Protein AF-A0A0J9W642-F1 (afdb_monomer)

Solvent-accessible surface area (backbone atoms only — not comparable to full-atom values): 11943 Å² total; per-residue (Å²): 136,85,76,66,77,77,69,76,70,75,84,70,80,85,87,71,96,63,81,83,53,61,46,39,86,84,50,66,46,72,56,99,93,42,76,43,55,51,71,44,72,50,84,80,62,53,73,56,44,59,42,36,72,91,46,41,40,40,66,46,95,92,54,69,40,56,60,89,52,96,58,78,67,40,32,32,33,37,66,90,41,92,80,42,21,48,27,72,65,76,77,75,78,80,94,49,80,74,63,55,75,49,72,42,80,57,70,74,63,36,75,92,29,68,51,92,47,57,59,78,97,71,35,50,86,55,50,70,56,55,53,50,51,51,54,53,50,50,53,48,47,70,68,43,36,48,77,43,72,59,91,70,98,67,78,93,45,67,30,71,91,28,63,92,70,69,78,64,43,63,60,66,87,80,66,60,52,77,42,76,50,77,79,88,126

Radius of gyration: 21.03 Å; Cα contacts (8 Å, |Δi|>4): 191; chains: 1; bounding box: 50×46×52 Å

Organism: Fusarium oxysporum f. sp. lycopersici (strain 4287 / CBS 123668 / FGSC 9935 / NRRL 34936) (NCBI:txid426428)

Structure (mmCIF, N/CA/C/O backbone):
data_AF-A0A0J9W642-F1
#
_entry.id   AF-A0A0J9W642-F1
#
loop_
_atom_site.group_PDB
_atom_site.id
_atom_site.type_symbol
_atom_site.label_atom_id
_atom_site.label_alt_id
_atom_site.label_comp_id
_atom_site.label_asym_id
_atom_site.label_entity_id
_atom_site.label_seq_id
_atom_site.pdbx_PDB_ins_code
_atom_site.Cartn_x
_atom_site.Cartn_y
_atom_site.Cartn_z
_atom_site.occupancy
_atom_site.B_iso_or_equiv
_atom_site.auth_seq_id
_atom_site.auth_comp_id
_atom_site.auth_asym_id
_atom_site.auth_atom_id
_atom_site.pdbx_PDB_model_num
ATOM 1 N N . MET A 1 1 ? 24.391 -12.528 -5.871 1.00 33.44 1 MET A N 1
ATOM 2 C CA . MET A 1 1 ? 23.289 -12.829 -4.936 1.00 33.44 1 MET A CA 1
ATOM 3 C C . MET A 1 1 ? 22.351 -13.724 -5.700 1.00 33.44 1 MET A C 1
ATOM 5 O O . MET A 1 1 ? 21.593 -13.239 -6.533 1.00 33.44 1 MET A O 1
ATOM 9 N N . ASP A 1 2 ? 22.561 -15.021 -5.529 1.00 27.91 2 ASP A N 1
ATOM 10 C CA . ASP A 1 2 ? 21.924 -16.062 -6.319 1.00 27.91 2 ASP A CA 1
ATOM 11 C C . ASP A 1 2 ? 20.458 -16.186 -5.909 1.00 27.91 2 ASP A C 1
ATOM 13 O O . ASP A 1 2 ? 20.143 -16.438 -4.747 1.00 27.91 2 ASP A O 1
ATOM 17 N N . MET A 1 3 ? 19.563 -15.944 -6.865 1.00 35.25 3 MET A N 1
ATOM 18 C CA . MET A 1 3 ? 18.170 -16.354 -6.736 1.00 35.25 3 MET A CA 1
ATOM 19 C C . MET A 1 3 ? 18.117 -17.878 -6.816 1.00 35.25 3 MET A C 1
ATOM 21 O O . MET A 1 3 ? 18.737 -18.477 -7.695 1.00 35.25 3 MET A O 1
ATOM 25 N N . ASP A 1 4 ? 17.367 -18.476 -5.895 1.00 32.22 4 ASP A N 1
ATOM 26 C CA . ASP A 1 4 ? 17.084 -19.905 -5.835 1.00 32.22 4 ASP A CA 1
ATOM 27 C C . ASP A 1 4 ? 16.625 -20.430 -7.220 1.00 32.22 4 ASP A C 1
ATOM 29 O O . ASP A 1 4 ? 15.658 -19.900 -7.790 1.00 32.22 4 ASP A O 1
ATOM 33 N N . PRO A 1 5 ? 17.296 -21.451 -7.793 1.00 34.97 5 PRO A N 1
ATOM 34 C CA . PRO A 1 5 ? 16.964 -22.013 -9.104 1.00 34.97 5 PRO A CA 1
ATOM 35 C C . PRO A 1 5 ? 15.536 -22.579 -9.203 1.00 34.97 5 PRO A C 1
ATOM 37 O O . PRO A 1 5 ? 15.050 -22.799 -10.315 1.00 34.97 5 PRO A O 1
ATOM 40 N N . HIS A 1 6 ? 14.813 -22.743 -8.091 1.00 34.94 6 HIS A N 1
ATOM 41 C CA . HIS A 1 6 ? 13.396 -23.108 -8.114 1.00 34.94 6 HIS A CA 1
ATOM 42 C C . HIS A 1 6 ? 12.458 -21.996 -8.628 1.00 34.94 6 HIS A C 1
ATOM 44 O O . HIS A 1 6 ? 11.356 -22.303 -9.087 1.00 34.94 6 HIS A O 1
ATOM 50 N N . TYR A 1 7 ? 12.882 -20.725 -8.656 1.00 39.03 7 TYR A N 1
ATOM 51 C CA . TYR A 1 7 ? 12.035 -19.623 -9.147 1.00 39.03 7 TYR A CA 1
ATOM 52 C C . TYR A 1 7 ? 11.973 -19.533 -10.684 1.00 39.03 7 TYR A C 1
ATOM 54 O O . TYR A 1 7 ? 11.025 -18.983 -11.246 1.00 39.03 7 TYR A O 1
ATOM 62 N N . GLY A 1 8 ? 12.955 -20.110 -11.387 1.00 32.66 8 GLY A N 1
ATOM 63 C CA . GLY A 1 8 ? 13.054 -20.058 -12.851 1.00 32.66 8 GLY A CA 1
ATOM 64 C C . GLY A 1 8 ? 12.088 -20.982 -13.602 1.00 32.66 8 GLY A C 1
ATOM 65 O O . GLY A 1 8 ? 11.912 -20.826 -14.807 1.00 32.66 8 GLY A O 1
ATOM 66 N N . SER A 1 9 ? 11.442 -21.933 -12.917 1.00 31.39 9 SER A N 1
ATOM 67 C CA . SER A 1 9 ? 10.636 -22.983 -13.565 1.00 31.39 9 SER A CA 1
ATOM 68 C C . SER A 1 9 ? 9.118 -22.749 -13.503 1.00 31.39 9 SER A C 1
ATOM 70 O O . SER A 1 9 ? 8.361 -23.432 -14.187 1.00 31.39 9 SER A O 1
ATOM 72 N N . ILE A 1 10 ? 8.646 -21.752 -12.746 1.00 37.09 10 ILE A N 1
ATOM 73 C CA . ILE A 1 10 ? 7.201 -21.523 -12.532 1.00 37.09 10 ILE A CA 1
ATOM 74 C C . ILE A 1 10 ? 6.572 -20.686 -13.669 1.00 37.09 10 ILE A C 1
ATOM 76 O O . ILE A 1 10 ? 5.356 -20.674 -13.852 1.00 37.09 10 ILE A O 1
ATOM 80 N N . CYS A 1 11 ? 7.380 -20.027 -14.505 1.00 38.34 11 CYS A N 1
ATOM 81 C CA . CYS A 1 11 ? 6.903 -19.070 -15.511 1.00 38.34 11 CYS A CA 1
ATOM 82 C C . CYS A 1 11 ? 6.623 -19.705 -16.892 1.00 38.34 11 CYS A C 1
ATOM 84 O O . CYS A 1 11 ? 6.994 -19.169 -17.933 1.00 38.34 11 CYS A O 1
ATOM 86 N N . GLY A 1 12 ? 5.987 -20.879 -16.900 1.00 32.62 12 GLY A N 1
ATOM 87 C CA . GLY A 1 12 ? 5.652 -21.648 -18.101 1.00 32.62 12 GLY A CA 1
ATOM 88 C C . GLY A 1 12 ? 4.156 -21.693 -18.416 1.00 32.62 12 GLY A C 1
ATOM 89 O O . GLY A 1 12 ? 3.650 -22.759 -18.752 1.00 32.62 12 GLY A O 1
ATOM 90 N N . PHE A 1 13 ? 3.418 -20.583 -18.307 1.00 36.25 13 PHE A N 1
ATOM 91 C CA . PHE A 1 13 ? 2.012 -20.543 -18.736 1.00 36.25 13 PHE A CA 1
ATOM 92 C C . PHE A 1 13 ? 1.917 -20.265 -20.239 1.00 36.25 13 PHE A C 1
ATOM 94 O O . PHE A 1 13 ? 1.775 -19.132 -20.694 1.00 36.25 13 PHE A O 1
ATOM 101 N N . ARG A 1 14 ? 2.015 -21.334 -21.031 1.00 31.98 14 ARG A N 1
ATOM 102 C CA . ARG A 1 14 ? 1.740 -21.306 -22.470 1.00 31.98 14 ARG A CA 1
ATOM 103 C C . ARG A 1 14 ? 0.218 -21.259 -22.670 1.00 31.98 14 ARG A C 1
ATOM 105 O O . ARG A 1 14 ? -0.454 -22.248 -22.399 1.00 31.98 14 ARG A O 1
ATOM 112 N N . GLY A 1 15 ? -0.315 -20.133 -23.151 1.00 34.28 15 GLY A N 1
ATOM 113 C CA . GLY A 1 15 ? -1.669 -20.072 -23.728 1.00 34.28 15 GLY A CA 1
ATOM 114 C C . GLY A 1 15 ? -2.780 -19.391 -22.919 1.00 34.28 15 GLY A C 1
ATOM 115 O O . GLY A 1 15 ? -3.943 -19.698 -23.157 1.00 34.28 15 GLY A O 1
ATOM 116 N N . MET A 1 16 ? -2.477 -18.465 -22.005 1.00 29.83 16 MET A N 1
ATOM 117 C CA . MET A 1 16 ? -3.490 -17.523 -21.507 1.00 29.83 16 MET A CA 1
ATOM 118 C C . MET A 1 16 ? -3.144 -16.120 -21.993 1.00 29.83 16 MET A C 1
ATOM 120 O O . MET A 1 16 ? -2.069 -15.614 -21.674 1.00 29.83 16 MET A O 1
ATOM 124 N N . ASP A 1 17 ? -4.057 -15.508 -22.750 1.00 37.47 17 ASP A N 1
ATOM 125 C CA . ASP A 1 17 ? -4.027 -14.087 -23.108 1.00 37.47 17 ASP A CA 1
ATOM 126 C C . ASP A 1 17 ? -4.213 -13.244 -21.837 1.00 37.47 17 ASP A C 1
ATOM 128 O O . ASP A 1 17 ? -5.287 -12.727 -21.528 1.00 37.47 17 ASP A O 1
ATOM 132 N N . LEU A 1 18 ? -3.149 -13.160 -21.041 1.00 41.22 18 LEU A N 1
ATOM 133 C CA . LEU A 1 18 ? -3.046 -12.268 -19.904 1.00 41.22 18 LEU A CA 1
ATOM 134 C C . LEU A 1 18 ? -2.572 -10.908 -20.423 1.00 41.22 18 LEU A C 1
ATOM 136 O O . LEU A 1 18 ? -1.549 -10.811 -21.098 1.00 41.22 18 LEU A O 1
ATOM 140 N N . ASN A 1 19 ? -3.362 -9.877 -20.113 1.00 41.12 19 ASN A N 1
ATOM 141 C CA . ASN A 1 19 ? -3.111 -8.440 -20.285 1.00 41.12 19 ASN A CA 1
ATOM 142 C C . ASN A 1 19 ? -1.604 -8.100 -20.424 1.00 41.12 19 ASN A C 1
ATOM 144 O O . ASN A 1 19 ? -0.827 -8.522 -19.564 1.00 41.12 19 ASN A O 1
ATOM 148 N N . PRO A 1 20 ? -1.149 -7.363 -21.461 1.00 49.19 20 PRO A N 1
ATOM 149 C CA . PRO A 1 20 ? 0.227 -7.468 -21.928 1.00 49.19 20 PRO A CA 1
ATOM 150 C C . PRO A 1 20 ? 1.209 -6.942 -20.883 1.00 49.19 20 PRO A C 1
ATOM 152 O O . PRO A 1 20 ? 1.370 -5.728 -20.695 1.00 49.19 20 PRO A O 1
ATOM 155 N N . ALA A 1 21 ? 1.918 -7.875 -20.250 1.00 52.38 21 ALA A N 1
ATOM 156 C CA . ALA A 1 21 ? 3.164 -7.594 -19.561 1.00 52.38 21 ALA A CA 1
ATOM 157 C C . ALA A 1 21 ? 4.082 -6.767 -20.490 1.00 52.38 21 ALA A C 1
ATOM 159 O O . ALA A 1 21 ? 3.995 -6.891 -21.718 1.00 52.38 21 ALA A O 1
ATOM 160 N N . PRO A 1 22 ? 4.929 -5.871 -19.957 1.00 55.31 22 PRO A N 1
ATOM 161 C CA . PRO A 1 22 ? 5.933 -5.194 -20.766 1.00 55.31 22 PRO A CA 1
ATOM 162 C C . PRO A 1 22 ? 6.746 -6.224 -21.565 1.00 55.31 22 PRO A C 1
ATOM 164 O O . PRO A 1 22 ? 7.392 -7.092 -20.987 1.00 55.31 22 PRO A O 1
ATOM 167 N N . VAL A 1 23 ? 6.687 -6.130 -22.892 1.00 56.66 23 VAL A N 1
ATOM 168 C CA . VAL A 1 23 ? 7.509 -6.912 -23.821 1.00 56.66 23 VAL A CA 1
ATOM 169 C C . VAL A 1 23 ? 8.504 -5.965 -24.495 1.00 56.66 23 VAL A C 1
ATOM 171 O O . VAL A 1 23 ? 8.110 -4.857 -24.881 1.00 56.66 23 VAL A O 1
ATOM 174 N N . PRO A 1 24 ? 9.780 -6.343 -24.650 1.00 57.72 24 PRO A N 1
ATOM 175 C CA . PRO A 1 24 ? 10.743 -5.572 -25.426 1.00 57.72 24 PRO A CA 1
ATOM 176 C C . PRO A 1 24 ? 10.323 -5.620 -26.889 1.00 57.72 24 PRO A C 1
ATOM 178 O O . PRO A 1 24 ? 10.420 -6.657 -27.537 1.00 57.72 24 PRO A O 1
ATOM 181 N N . GLN A 1 25 ? 9.791 -4.508 -27.395 1.00 57.91 25 GLN A N 1
ATOM 182 C CA . GLN A 1 25 ? 9.135 -4.503 -28.708 1.00 57.91 25 GLN A CA 1
ATOM 183 C C . GLN A 1 25 ? 10.103 -4.338 -29.880 1.00 57.91 25 GLN A C 1
ATOM 185 O O . GLN A 1 25 ? 9.731 -4.590 -31.025 1.00 57.91 25 GLN A O 1
ATOM 190 N N . VAL A 1 26 ? 11.335 -3.888 -29.621 1.00 63.69 26 VAL A N 1
ATOM 191 C CA . VAL A 1 26 ? 12.220 -3.400 -30.688 1.00 63.69 26 VAL A CA 1
ATOM 192 C C . VAL A 1 26 ? 13.465 -4.271 -30.853 1.00 63.69 26 VAL A C 1
ATOM 194 O O . VAL A 1 26 ? 13.770 -4.659 -31.978 1.00 63.69 26 VAL A O 1
ATOM 197 N N . TYR A 1 27 ? 14.156 -4.620 -29.768 1.00 75.31 27 TYR A N 1
ATOM 198 C CA . TYR A 1 27 ? 15.411 -5.376 -29.800 1.00 75.31 27 TYR A CA 1
ATOM 199 C C . TYR A 1 27 ? 15.690 -6.055 -28.455 1.00 75.31 27 TYR A C 1
ATOM 201 O O . TYR A 1 27 ? 15.109 -5.681 -27.431 1.00 75.31 27 TYR A O 1
ATOM 209 N N . ASP A 1 28 ? 16.609 -7.019 -28.474 1.00 83.25 28 ASP A N 1
ATOM 210 C CA . ASP A 1 28 ? 17.184 -7.620 -27.275 1.00 83.25 28 ASP A CA 1
ATOM 211 C C . ASP A 1 28 ? 17.887 -6.537 -26.459 1.00 83.25 28 ASP A C 1
ATOM 213 O O . ASP A 1 28 ? 18.780 -5.858 -26.968 1.00 83.25 28 ASP A O 1
ATOM 217 N N . PHE A 1 29 ? 17.507 -6.355 -25.200 1.00 82.06 29 PHE A N 1
ATOM 218 C CA . PHE A 1 29 ? 18.095 -5.310 -24.368 1.00 82.06 29 PHE A CA 1
ATOM 219 C C . PHE A 1 29 ? 18.707 -5.905 -23.107 1.00 82.06 29 PHE A C 1
ATOM 221 O O . PHE A 1 29 ? 18.169 -6.842 -22.514 1.00 82.06 29 PHE A O 1
ATOM 228 N N . SER A 1 30 ? 19.843 -5.348 -22.690 1.00 84.75 30 SER A N 1
ATOM 229 C CA . SER A 1 30 ? 20.530 -5.778 -21.479 1.00 84.75 30 SER A CA 1
ATOM 230 C C . SER A 1 30 ? 20.346 -4.753 -20.364 1.00 84.75 30 SER A C 1
ATOM 232 O O . SER A 1 30 ? 20.547 -3.557 -20.570 1.00 84.75 30 SER A O 1
ATOM 234 N N . ILE A 1 31 ? 19.991 -5.211 -19.167 1.00 83.81 31 ILE A N 1
ATOM 235 C CA . ILE A 1 31 ? 19.904 -4.384 -17.960 1.00 83.81 31 ILE A CA 1
ATOM 236 C C . ILE A 1 31 ? 20.464 -5.157 -16.766 1.00 83.81 31 ILE A C 1
ATOM 238 O O . ILE A 1 31 ? 20.180 -6.338 -16.589 1.00 83.81 31 ILE A O 1
ATOM 242 N N . ALA A 1 32 ? 21.283 -4.486 -15.949 1.00 82.31 32 ALA A N 1
ATOM 243 C CA . ALA A 1 32 ? 21.879 -5.054 -14.734 1.00 82.31 32 ALA A CA 1
ATOM 244 C C . ALA A 1 32 ? 22.593 -6.411 -14.947 1.00 82.31 32 ALA A C 1
ATOM 246 O O . ALA A 1 32 ? 22.544 -7.283 -14.085 1.00 82.31 32 ALA A O 1
ATOM 247 N N . GLY A 1 33 ? 23.237 -6.596 -16.106 1.00 86.12 33 GLY A N 1
ATOM 248 C CA . GLY A 1 33 ? 23.947 -7.833 -16.463 1.00 86.12 33 GLY A CA 1
ATOM 249 C C . GLY A 1 33 ? 23.067 -8.949 -17.040 1.00 86.12 33 GLY A C 1
ATOM 250 O O . GLY A 1 33 ? 23.594 -9.984 -17.434 1.00 86.12 33 GLY A O 1
ATOM 251 N N . TRP A 1 34 ? 21.755 -8.737 -17.147 1.00 86.56 34 TRP A N 1
ATOM 252 C CA . TRP A 1 34 ? 20.809 -9.670 -17.761 1.00 86.56 34 TRP A CA 1
ATOM 253 C C . TRP A 1 34 ? 20.467 -9.224 -19.173 1.00 86.56 34 TRP A C 1
ATOM 255 O O . TRP A 1 34 ? 20.287 -8.031 -19.394 1.00 86.56 34 TRP A O 1
ATOM 265 N N . THR A 1 35 ? 20.343 -10.165 -20.109 1.00 88.12 35 THR A N 1
ATOM 266 C CA . THR A 1 35 ? 19.893 -9.894 -21.482 1.00 88.12 35 THR A CA 1
ATOM 267 C C . THR A 1 35 ? 18.492 -10.446 -21.667 1.00 88.12 35 THR A C 1
ATOM 269 O O . THR A 1 35 ? 18.252 -11.623 -21.407 1.00 88.12 35 THR A O 1
ATOM 272 N N . PHE A 1 36 ? 17.579 -9.589 -22.104 1.00 86.69 36 PHE A N 1
ATOM 273 C CA . PHE A 1 36 ? 16.186 -9.919 -22.350 1.00 86.69 36 PHE A CA 1
ATOM 274 C C . PHE A 1 36 ? 15.953 -9.984 -23.858 1.00 86.69 36 PHE A C 1
ATOM 276 O O . PHE A 1 36 ? 16.065 -8.949 -24.521 1.00 86.69 36 PHE A O 1
ATOM 283 N N . PRO A 1 37 ? 15.630 -11.170 -24.395 1.00 86.88 37 PRO A N 1
ATOM 284 C CA . PRO A 1 37 ? 15.239 -11.328 -25.784 1.00 86.88 37 PRO A CA 1
ATOM 285 C C . PRO A 1 37 ? 14.034 -10.461 -26.147 1.00 86.88 37 PRO A C 1
ATOM 287 O O . PRO A 1 37 ? 13.128 -10.236 -25.334 1.00 86.88 37 PRO A O 1
ATOM 290 N N . LYS A 1 38 ? 14.002 -10.018 -27.401 1.00 83.75 38 LYS A N 1
ATOM 291 C CA . LYS A 1 38 ? 12.825 -9.411 -28.015 1.00 83.75 38 LYS A CA 1
ATOM 292 C C . LYS A 1 38 ? 11.601 -10.322 -27.844 1.00 83.75 38 LYS A C 1
ATOM 294 O O . LYS A 1 38 ? 11.711 -11.545 -27.889 1.00 83.75 38 LYS A O 1
ATOM 299 N N . ASP A 1 39 ? 10.436 -9.709 -27.640 1.00 82.06 39 ASP A N 1
ATOM 300 C CA . ASP A 1 39 ? 9.133 -10.377 -27.501 1.00 82.06 39 ASP A CA 1
ATOM 301 C C . ASP A 1 39 ? 8.977 -11.284 -26.258 1.00 82.06 39 ASP A C 1
ATOM 303 O O . ASP A 1 39 ? 7.919 -11.884 -26.062 1.00 82.06 39 ASP A O 1
ATOM 307 N N . GLN A 1 40 ? 9.968 -11.338 -25.356 1.00 82.06 40 GLN A N 1
ATOM 308 C CA . GLN A 1 40 ? 9.834 -12.046 -24.082 1.00 82.06 40 GLN A CA 1
ATOM 309 C C . GLN A 1 40 ? 9.145 -11.161 -23.024 1.00 82.06 40 GLN A C 1
ATOM 311 O O . GLN A 1 40 ? 9.609 -10.049 -22.762 1.00 82.06 40 GLN A O 1
ATOM 316 N N . PRO A 1 41 ? 8.058 -11.618 -22.371 1.00 78.44 41 PRO A N 1
ATOM 317 C CA . PRO A 1 41 ? 7.387 -10.829 -21.345 1.00 78.44 41 PRO A CA 1
ATOM 318 C C . PRO A 1 41 ? 8.261 -10.672 -20.101 1.00 78.44 41 PRO A C 1
ATOM 320 O O . PRO A 1 41 ? 8.846 -11.633 -19.599 1.00 78.44 41 PRO A O 1
ATOM 323 N N . ILE A 1 42 ? 8.293 -9.454 -19.567 1.00 83.31 42 ILE A N 1
ATOM 324 C CA . ILE A 1 42 ? 8.936 -9.135 -18.295 1.00 83.31 42 ILE A CA 1
ATOM 325 C C . ILE A 1 42 ? 7.850 -8.894 -17.261 1.00 83.31 42 ILE A C 1
ATOM 327 O O . ILE A 1 42 ? 6.984 -8.038 -17.437 1.00 83.31 42 ILE A O 1
ATOM 331 N N . MET A 1 43 ? 7.917 -9.631 -16.158 1.00 83.19 43 MET A N 1
ATOM 332 C CA . MET A 1 43 ? 6.997 -9.472 -15.040 1.00 83.19 43 MET A CA 1
ATOM 333 C C . MET A 1 43 ? 7.711 -8.825 -13.856 1.00 83.19 43 MET A C 1
ATOM 335 O O . MET A 1 43 ? 8.792 -9.251 -13.457 1.00 83.19 43 MET A O 1
ATOM 339 N N . ILE A 1 44 ? 7.080 -7.804 -13.279 1.00 84.00 44 ILE A N 1
ATOM 340 C CA . ILE A 1 44 ? 7.506 -7.188 -12.022 1.00 84.00 44 ILE A CA 1
ATOM 341 C C . ILE A 1 44 ? 6.435 -7.514 -10.985 1.00 84.00 44 ILE A C 1
ATOM 343 O O . ILE A 1 44 ? 5.298 -7.060 -11.105 1.00 84.00 44 ILE A O 1
ATOM 347 N N . SER A 1 45 ? 6.800 -8.298 -9.971 1.00 88.50 45 SER A N 1
ATOM 348 C CA . SER A 1 45 ? 5.903 -8.635 -8.864 1.00 88.50 45 SER A CA 1
ATOM 349 C C . SER A 1 45 ? 5.825 -7.470 -7.882 1.00 88.50 45 SER A C 1
ATOM 351 O O . SER A 1 45 ? 6.706 -7.282 -7.041 1.00 88.50 45 SER A O 1
ATOM 353 N N . THR A 1 46 ? 4.758 -6.676 -7.981 1.00 89.19 46 THR A N 1
ATOM 354 C CA . THR A 1 46 ? 4.483 -5.604 -7.011 1.00 89.19 46 THR A CA 1
ATOM 355 C C . THR A 1 46 ? 4.161 -6.159 -5.625 1.00 89.19 46 THR A C 1
ATOM 357 O O . THR A 1 46 ? 4.412 -5.491 -4.623 1.00 89.19 46 THR A O 1
ATOM 360 N N . PHE A 1 47 ? 3.638 -7.390 -5.559 1.00 89.75 47 PHE A N 1
ATOM 361 C CA . PHE A 1 47 ? 3.375 -8.093 -4.307 1.00 89.75 47 PHE A CA 1
ATOM 362 C C . PHE A 1 47 ? 4.667 -8.327 -3.522 1.00 89.75 47 PHE A C 1
ATOM 364 O O . PHE A 1 47 ? 4.705 -7.992 -2.338 1.00 89.75 47 PHE A O 1
ATOM 371 N N . ASP A 1 48 ? 5.716 -8.813 -4.196 1.00 90.56 48 ASP A N 1
ATOM 372 C CA . ASP A 1 48 ? 7.010 -9.089 -3.569 1.00 90.56 48 ASP A CA 1
ATOM 373 C C . ASP A 1 48 ? 7.741 -7.793 -3.226 1.00 90.56 48 ASP A C 1
ATOM 375 O O . ASP A 1 48 ? 8.245 -7.646 -2.118 1.00 90.56 48 ASP A O 1
ATOM 379 N N . THR A 1 49 ? 7.786 -6.808 -4.135 1.00 91.31 49 THR A N 1
ATOM 380 C CA . THR A 1 49 ? 8.492 -5.542 -3.858 1.00 91.31 49 THR A CA 1
ATOM 381 C C . THR A 1 49 ? 7.886 -4.782 -2.681 1.00 91.31 49 THR A C 1
ATOM 383 O O . THR A 1 49 ? 8.626 -4.205 -1.885 1.00 91.31 49 THR A O 1
ATOM 386 N N . ALA A 1 50 ? 6.561 -4.829 -2.518 1.00 92.06 50 ALA A N 1
ATOM 387 C CA . ALA A 1 50 ? 5.866 -4.233 -1.378 1.00 92.06 50 ALA A CA 1
ATOM 388 C C . ALA A 1 50 ? 6.101 -4.981 -0.049 1.00 92.06 50 ALA A C 1
ATOM 390 O O . ALA A 1 50 ? 5.699 -4.478 0.993 1.00 92.06 50 ALA A O 1
ATOM 391 N N . ARG A 1 51 ? 6.749 -6.156 -0.081 1.00 93.50 51 ARG A N 1
ATOM 392 C CA . ARG A 1 51 ? 7.012 -7.037 1.070 1.00 93.50 51 ARG A CA 1
ATOM 393 C C . ARG A 1 51 ? 8.481 -7.432 1.203 1.00 93.50 51 ARG A C 1
ATOM 395 O O . ARG A 1 51 ? 8.802 -8.431 1.825 1.00 93.50 51 ARG A O 1
ATOM 402 N N . LYS A 1 52 ? 9.417 -6.692 0.605 1.00 93.81 52 LYS A N 1
ATOM 403 C CA . LYS A 1 52 ? 10.849 -7.013 0.725 1.00 93.81 52 LYS A CA 1
ATOM 404 C C . LYS A 1 52 ? 11.410 -6.607 2.098 1.00 93.81 52 LYS A C 1
ATOM 406 O O . LYS A 1 52 ? 11.521 -5.402 2.342 1.00 93.81 52 LYS A O 1
ATOM 411 N N . PRO A 1 53 ? 11.884 -7.549 2.941 1.00 94.81 53 PRO A N 1
ATOM 412 C CA . PRO A 1 53 ? 12.481 -7.222 4.243 1.00 94.81 53 PRO A CA 1
ATOM 413 C C . PRO A 1 53 ? 13.722 -6.331 4.140 1.00 94.81 53 PRO A C 1
ATOM 415 O O . PRO A 1 53 ? 14.035 -5.591 5.060 1.00 94.81 53 PRO A O 1
ATOM 418 N N . SER A 1 54 ? 14.426 -6.376 3.005 1.00 93.00 54 SER A N 1
ATOM 419 C CA . SER A 1 54 ? 15.615 -5.556 2.750 1.00 93.00 54 SER A CA 1
ATOM 420 C C . SER A 1 54 ? 15.309 -4.091 2.426 1.00 93.00 54 SER A C 1
ATOM 422 O O . SER A 1 54 ? 16.237 -3.307 2.253 1.00 93.00 54 SER A O 1
ATOM 424 N N . VAL A 1 55 ? 14.036 -3.733 2.245 1.00 93.06 55 VAL A N 1
ATOM 425 C CA . VAL A 1 55 ? 13.610 -2.371 1.895 1.00 93.06 55 VAL A CA 1
ATOM 426 C C . VAL A 1 55 ? 12.827 -1.758 3.040 1.00 93.06 55 VAL A C 1
ATOM 428 O O . VAL A 1 55 ? 13.146 -0.655 3.477 1.00 93.06 55 VAL A O 1
ATOM 431 N N . TRP A 1 56 ? 11.792 -2.459 3.494 1.00 95.12 56 TRP A N 1
ATOM 432 C CA . TRP A 1 56 ? 10.805 -1.925 4.419 1.00 95.12 56 TRP A CA 1
ATOM 433 C C . TRP A 1 56 ? 11.313 -1.964 5.855 1.00 95.12 56 TRP A C 1
ATOM 435 O O . TRP A 1 56 ? 11.927 -2.941 6.276 1.00 95.12 56 TRP A O 1
ATOM 445 N N . ASN A 1 57 ? 11.042 -0.898 6.603 1.00 94.75 57 ASN A N 1
ATOM 446 C CA . ASN A 1 57 ? 11.329 -0.839 8.031 1.00 94.75 57 ASN A CA 1
ATOM 447 C C . ASN A 1 57 ? 10.534 -1.917 8.765 1.00 94.75 57 ASN A C 1
ATOM 449 O O . ASN A 1 57 ? 9.333 -1.982 8.553 1.00 94.75 57 ASN A O 1
ATOM 453 N N . GLN A 1 58 ? 11.172 -2.731 9.604 1.00 95.31 58 GLN A N 1
ATOM 454 C CA . GLN A 1 58 ? 10.547 -3.853 10.314 1.00 95.31 58 GLN A CA 1
ATOM 455 C C . GLN A 1 58 ? 10.361 -3.595 11.816 1.00 95.31 58 GLN A C 1
ATOM 457 O O . GLN A 1 58 ? 10.222 -4.544 12.581 1.00 95.31 58 GLN A O 1
ATOM 462 N N . GLY A 1 59 ? 10.357 -2.331 12.240 1.00 92.38 59 GLY A N 1
ATOM 463 C CA . GLY A 1 59 ? 10.257 -1.968 13.649 1.00 92.38 59 GLY A CA 1
ATOM 464 C C . GLY A 1 59 ? 11.576 -2.166 14.392 1.00 92.38 59 GLY A C 1
ATOM 465 O O . GLY A 1 59 ? 12.653 -2.241 13.792 1.00 92.38 59 GLY A O 1
ATOM 466 N N . THR A 1 60 ? 11.488 -2.236 15.715 1.00 90.31 60 THR A N 1
ATOM 467 C CA . T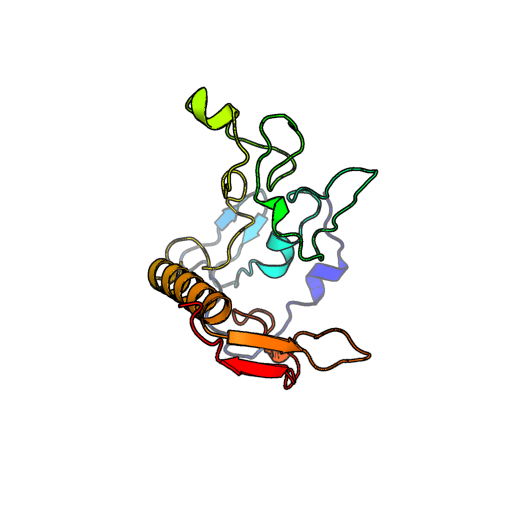HR A 1 60 ? 12.648 -2.423 16.594 1.00 90.31 60 THR A CA 1
ATOM 468 C C . THR A 1 60 ? 12.738 -3.882 17.055 1.00 90.31 60 THR A C 1
ATOM 470 O O . THR A 1 60 ? 11.779 -4.637 16.901 1.00 90.31 60 THR A O 1
ATOM 473 N N . PRO A 1 61 ? 13.865 -4.325 17.640 1.00 90.38 61 PRO A N 1
ATOM 474 C CA . PRO A 1 61 ? 13.937 -5.654 18.246 1.00 90.38 61 PRO A CA 1
ATOM 475 C C . PRO A 1 61 ? 12.905 -5.887 19.362 1.00 90.38 61 PRO A C 1
ATOM 477 O O . PRO A 1 61 ? 12.486 -7.026 19.557 1.00 90.38 61 PRO A O 1
ATOM 480 N N . ASP A 1 62 ? 12.498 -4.827 20.068 1.00 92.56 62 ASP A N 1
ATOM 481 C CA . ASP A 1 62 ? 11.516 -4.894 21.156 1.00 92.56 62 ASP A CA 1
ATOM 482 C C . ASP A 1 62 ? 10.068 -4.895 20.633 1.00 92.56 62 ASP A C 1
ATOM 484 O O . ASP A 1 62 ? 9.185 -5.491 21.248 1.00 92.56 62 ASP A O 1
ATOM 488 N N . GLU A 1 63 ? 9.835 -4.267 19.477 1.00 91.94 63 GLU A N 1
ATOM 489 C CA . GLU A 1 63 ? 8.534 -4.184 18.808 1.00 91.94 63 GLU A CA 1
ATOM 490 C C . GLU A 1 63 ? 8.694 -4.465 17.299 1.00 91.94 63 GLU A C 1
ATOM 492 O O . GLU A 1 63 ? 8.800 -3.538 16.483 1.00 91.94 63 GLU A O 1
ATOM 497 N N . PRO A 1 64 ? 8.806 -5.752 16.911 1.00 94.50 64 PRO A N 1
ATOM 498 C CA . PRO A 1 64 ? 9.016 -6.135 15.523 1.00 94.50 64 PRO A CA 1
ATOM 499 C C . PRO A 1 64 ? 7.709 -6.073 14.726 1.00 94.50 64 PRO A C 1
ATOM 501 O O . PRO A 1 64 ? 6.692 -6.630 15.130 1.00 94.50 64 PRO A O 1
ATOM 504 N N . HIS A 1 65 ? 7.778 -5.493 13.531 1.00 95.69 65 HIS A N 1
ATOM 505 C CA . HIS A 1 65 ? 6.675 -5.392 12.576 1.00 95.69 65 HIS A CA 1
ATOM 506 C C . HIS A 1 65 ? 7.078 -5.963 11.209 1.00 95.69 65 HIS A C 1
ATOM 508 O O . HIS A 1 65 ? 7.541 -5.224 10.321 1.00 95.69 65 HIS A O 1
ATOM 514 N N . PRO A 1 66 ? 6.894 -7.278 10.994 1.00 95.81 66 PRO A N 1
ATOM 515 C CA . PRO A 1 66 ? 7.165 -7.928 9.720 1.00 95.81 66 PRO A CA 1
ATOM 516 C C . PRO A 1 66 ? 6.501 -7.223 8.533 1.00 95.81 66 PRO A C 1
ATOM 518 O O . PRO A 1 66 ? 5.490 -6.530 8.645 1.00 95.81 66 PRO A O 1
ATOM 521 N N . VAL A 1 67 ? 7.071 -7.419 7.352 1.00 95.25 67 VAL A N 1
ATOM 522 C CA . VAL A 1 67 ? 6.599 -6.811 6.095 1.00 95.25 67 VAL A CA 1
ATOM 523 C C . VAL A 1 67 ? 5.228 -7.311 5.627 1.00 95.25 67 VAL A C 1
ATOM 525 O O . VAL A 1 67 ? 4.573 -6.646 4.827 1.00 95.25 67 VAL A O 1
ATOM 528 N N . ASP A 1 68 ? 4.786 -8.459 6.138 1.00 92.75 68 ASP A N 1
ATOM 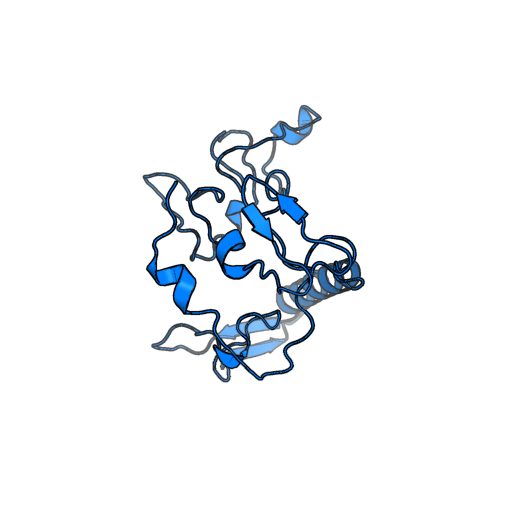529 C CA . ASP A 1 68 ? 3.469 -9.039 5.857 1.00 92.75 68 ASP A CA 1
ATOM 530 C C . ASP A 1 68 ? 2.380 -8.575 6.833 1.00 92.75 68 ASP A C 1
ATOM 532 O O . ASP A 1 68 ? 1.204 -8.898 6.652 1.00 92.75 68 ASP A O 1
ATOM 536 N N . GLU A 1 69 ? 2.755 -7.793 7.846 1.00 93.44 69 GLU A N 1
ATOM 537 C CA . GLU A 1 69 ? 1.842 -7.233 8.832 1.00 93.44 69 GLU A CA 1
ATOM 538 C C . GLU A 1 69 ? 1.381 -5.826 8.435 1.00 93.44 69 GLU A C 1
ATOM 540 O O . GLU A 1 69 ? 2.155 -4.977 7.970 1.00 93.44 69 GLU A O 1
ATOM 545 N N . PHE A 1 70 ? 0.091 -5.561 8.651 1.00 93.12 70 PHE A N 1
ATOM 546 C CA . PHE A 1 70 ? -0.459 -4.224 8.499 1.00 93.12 70 PHE A CA 1
ATOM 547 C C . PHE A 1 70 ? -0.024 -3.335 9.671 1.00 93.12 70 PHE A C 1
ATOM 549 O O . PHE A 1 70 ? -0.601 -3.393 10.750 1.00 93.12 70 PHE A O 1
ATOM 556 N N . TRP A 1 71 ? 0.966 -2.483 9.412 1.00 95.62 71 TRP A N 1
ATOM 557 C CA . TRP A 1 71 ? 1.481 -1.491 10.353 1.00 95.62 71 TRP A CA 1
ATOM 558 C C . TRP A 1 71 ? 1.423 -0.102 9.698 1.00 95.62 71 TRP A C 1
ATOM 560 O O . TRP A 1 71 ? 2.277 0.206 8.856 1.00 95.62 71 TRP A O 1
ATOM 570 N N . PRO A 1 72 ? 0.381 0.709 9.967 1.00 94.38 72 PRO A N 1
ATOM 571 C CA . PRO A 1 72 ? 0.204 2.001 9.305 1.00 94.38 72 PRO A CA 1
ATOM 572 C C . PRO A 1 72 ? 1.246 3.041 9.736 1.00 94.38 72 PRO A C 1
ATOM 574 O O . PRO A 1 72 ? 1.659 3.861 8.911 1.00 94.38 72 PRO A O 1
ATOM 577 N N . GLU A 1 73 ? 1.732 2.974 10.978 1.00 94.69 73 GLU A N 1
ATOM 578 C CA . GLU A 1 73 ? 2.754 3.874 11.523 1.00 94.69 73 GLU A CA 1
ATOM 579 C C . GLU A 1 73 ? 4.109 3.707 10.822 1.00 94.69 73 GLU A C 1
ATOM 581 O O . GLU A 1 73 ? 4.939 4.609 10.883 1.00 94.69 73 GLU A O 1
ATOM 586 N N . ARG A 1 74 ? 4.301 2.635 10.037 1.00 95.00 74 ARG A N 1
ATOM 587 C CA . ARG A 1 74 ? 5.476 2.440 9.171 1.00 95.00 74 ARG A CA 1
ATOM 588 C C . ARG A 1 74 ? 5.754 3.653 8.279 1.00 95.00 74 ARG A C 1
ATOM 590 O O . ARG A 1 74 ? 6.899 3.938 7.969 1.00 95.00 74 ARG A O 1
ATOM 597 N N . PHE A 1 75 ? 4.725 4.382 7.848 1.00 94.25 75 PHE A N 1
ATOM 598 C CA . PHE A 1 75 ? 4.878 5.559 6.981 1.00 94.25 75 PHE A CA 1
ATOM 599 C C . PHE A 1 75 ? 5.021 6.882 7.743 1.00 94.25 75 PHE A C 1
ATOM 601 O O . PHE A 1 75 ? 5.070 7.944 7.117 1.00 94.25 75 PHE A O 1
ATOM 608 N N . ILE A 1 76 ? 5.069 6.833 9.073 1.00 93.50 76 ILE A N 1
ATOM 609 C CA . ILE A 1 76 ? 5.265 7.992 9.934 1.00 93.50 76 ILE A CA 1
ATOM 610 C C . ILE A 1 76 ? 6.745 8.083 10.301 1.00 93.50 76 ILE A C 1
ATOM 612 O O . ILE A 1 76 ? 7.359 7.119 10.754 1.00 93.50 76 ILE A O 1
ATOM 616 N N . VAL A 1 77 ? 7.326 9.255 10.072 1.00 90.69 77 VAL A N 1
ATOM 617 C CA . VAL A 1 77 ? 8.667 9.601 10.536 1.00 90.69 77 VAL A CA 1
ATOM 618 C C . VAL A 1 77 ? 8.526 10.338 11.853 1.00 90.69 77 VAL A C 1
ATOM 620 O O . VAL A 1 77 ? 7.841 11.358 11.931 1.00 90.69 77 VAL A O 1
ATOM 623 N N . GLU A 1 78 ? 9.203 9.822 12.866 1.00 89.56 78 GLU A N 1
ATOM 624 C CA . GLU A 1 78 ? 9.337 10.416 14.183 1.00 89.56 78 GLU A CA 1
ATOM 625 C C . GLU A 1 78 ? 10.683 11.142 14.263 1.00 89.56 78 GLU A C 1
ATOM 627 O O . GLU A 1 78 ? 11.728 10.494 14.262 1.00 89.56 78 GLU A O 1
ATOM 632 N N . PRO A 1 79 ? 10.721 12.481 14.378 1.00 85.69 79 PRO A N 1
ATOM 633 C CA . PRO A 1 79 ? 11.986 13.220 14.353 1.00 85.69 79 PRO A CA 1
ATOM 634 C C . PRO A 1 79 ? 12.977 12.854 15.468 1.00 85.69 79 PRO A C 1
ATOM 636 O O . PRO A 1 79 ? 14.172 13.124 15.356 1.00 85.69 79 PRO A O 1
ATOM 639 N N . LYS A 1 80 ? 12.478 12.276 16.567 1.00 84.81 80 LYS A N 1
ATOM 640 C CA . LYS A 1 80 ? 13.284 11.815 17.707 1.00 84.81 80 LYS A CA 1
ATOM 641 C C . LYS A 1 80 ? 13.830 10.400 17.523 1.00 84.81 80 LYS A C 1
ATOM 643 O O . LYS A 1 80 ? 14.736 10.022 18.260 1.00 84.81 80 LYS A O 1
ATOM 648 N N . ASP A 1 81 ? 13.286 9.641 16.578 1.00 85.88 81 ASP A N 1
ATOM 649 C CA . ASP A 1 81 ? 13.690 8.274 16.290 1.00 85.88 81 ASP A CA 1
ATOM 650 C C . ASP A 1 81 ? 14.248 8.182 14.858 1.00 85.88 81 ASP A C 1
ATOM 652 O O . ASP A 1 81 ? 13.484 8.151 13.888 1.00 85.88 81 ASP A O 1
ATOM 656 N N . PRO A 1 82 ? 15.581 8.105 14.694 1.00 81.81 82 PRO A N 1
ATOM 657 C CA . PRO A 1 82 ? 16.208 8.013 13.377 1.00 81.81 82 PRO A CA 1
ATOM 658 C C . PRO A 1 82 ? 15.918 6.685 12.661 1.00 81.81 82 PRO A C 1
ATOM 660 O O . PRO A 1 82 ? 16.233 6.557 11.480 1.00 81.81 82 PRO A O 1
ATOM 663 N N . THR A 1 83 ? 15.356 5.695 13.361 1.00 85.75 83 THR A N 1
ATOM 664 C CA . THR A 1 83 ? 14.977 4.393 12.798 1.00 85.75 83 THR A CA 1
ATOM 665 C C . THR A 1 83 ? 13.529 4.347 12.321 1.00 85.75 83 THR A C 1
ATOM 667 O O . THR A 1 83 ? 13.122 3.346 11.740 1.00 85.75 83 THR A O 1
ATOM 670 N N . SER A 1 84 ? 12.760 5.422 12.519 1.00 89.12 84 SER A N 1
ATOM 671 C CA . SER A 1 84 ? 11.366 5.535 12.082 1.00 89.12 84 SER A CA 1
ATOM 672 C C . SER A 1 84 ? 11.218 5.649 10.555 1.00 89.12 84 SER A C 1
ATOM 674 O O . SER A 1 84 ? 12.194 5.692 9.805 1.00 89.12 84 SER A O 1
ATOM 676 N N . GLY A 1 85 ? 9.980 5.709 10.059 1.00 91.44 85 GLY A N 1
ATOM 677 C CA . GLY A 1 85 ? 9.672 5.864 8.637 1.00 91.44 85 GLY A CA 1
ATOM 678 C C . GLY A 1 85 ? 9.743 4.576 7.809 1.00 91.44 85 GLY A C 1
ATOM 679 O O . GLY A 1 85 ? 10.046 3.499 8.322 1.00 91.44 85 GLY A O 1
ATOM 680 N N . PRO A 1 86 ? 9.433 4.660 6.504 1.00 93.69 86 PRO A N 1
ATOM 681 C CA . PRO A 1 86 ? 8.975 3.490 5.756 1.00 93.69 86 PRO A CA 1
ATOM 682 C C . PRO A 1 86 ? 10.075 2.510 5.358 1.00 93.69 86 PRO A C 1
ATOM 684 O O . PRO A 1 86 ? 9.796 1.323 5.177 1.00 93.69 86 PRO A O 1
ATOM 687 N N . THR A 1 87 ? 11.312 2.975 5.203 1.00 93.19 87 THR A N 1
ATOM 688 C CA . THR A 1 87 ? 12.408 2.184 4.633 1.00 93.19 87 THR A CA 1
ATOM 689 C C . THR A 1 87 ? 13.629 2.148 5.538 1.00 93.19 87 THR A C 1
ATOM 691 O O . THR A 1 87 ? 13.930 3.136 6.198 1.00 93.19 87 THR A O 1
ATOM 694 N N . LEU A 1 88 ? 14.390 1.050 5.489 1.00 88.56 88 LEU A N 1
ATOM 695 C CA . LEU A 1 88 ? 15.615 0.857 6.285 1.00 88.56 88 LEU A CA 1
ATOM 696 C C . LEU A 1 88 ? 16.708 1.902 6.004 1.00 88.56 88 LEU A C 1
ATOM 698 O O . LEU A 1 88 ? 17.553 2.167 6.852 1.00 88.56 88 LEU A O 1
ATOM 702 N N . SER A 1 89 ? 16.710 2.483 4.803 1.00 76.19 89 SER A N 1
ATOM 703 C CA . SER A 1 89 ? 17.594 3.586 4.429 1.00 76.19 89 SER A CA 1
ATOM 704 C C . SER A 1 89 ? 16.742 4.801 4.093 1.00 76.19 89 SER A C 1
ATOM 706 O O . SER A 1 89 ? 16.169 4.890 3.006 1.00 76.19 89 SER A O 1
ATOM 708 N N . GLN A 1 90 ? 16.618 5.732 5.035 1.00 65.06 90 GLN A N 1
ATOM 709 C CA . GLN A 1 90 ? 15.976 7.009 4.752 1.00 65.06 90 GLN A CA 1
ATOM 710 C C . GLN A 1 90 ? 16.902 7.877 3.896 1.00 65.06 90 GLN A C 1
ATOM 712 O O . GLN A 1 90 ? 18.039 8.158 4.267 1.00 65.06 90 GLN A O 1
ATOM 717 N N . THR A 1 91 ? 16.417 8.297 2.727 1.00 57.34 91 THR A N 1
ATOM 718 C CA . THR A 1 91 ? 17.212 9.074 1.759 1.00 57.34 91 THR A CA 1
ATO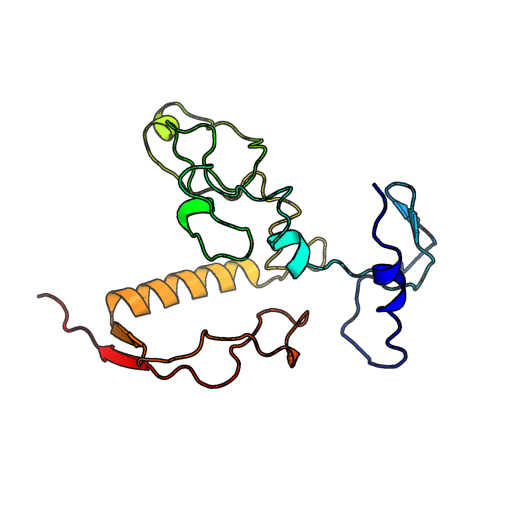M 719 C C . THR A 1 91 ? 17.016 10.586 1.890 1.00 57.34 91 THR A C 1
ATOM 721 O O . THR A 1 91 ? 17.816 11.346 1.347 1.00 57.34 91 THR A O 1
ATOM 724 N N . ARG A 1 92 ? 15.965 11.046 2.584 1.00 58.97 92 ARG A N 1
ATOM 725 C CA . ARG A 1 92 ? 15.628 12.471 2.692 1.00 58.97 92 ARG A CA 1
ATOM 726 C C . ARG A 1 92 ? 15.491 12.902 4.147 1.00 58.97 92 ARG A C 1
ATOM 728 O O . ARG A 1 92 ? 14.704 12.331 4.893 1.00 58.97 92 ARG A O 1
ATOM 735 N N . LEU A 1 93 ? 16.238 13.945 4.497 1.00 55.72 93 LEU A N 1
ATOM 736 C CA . LEU A 1 93 ? 16.105 14.701 5.739 1.00 55.72 93 LEU A CA 1
ATOM 737 C C . LEU A 1 93 ? 15.126 15.876 5.507 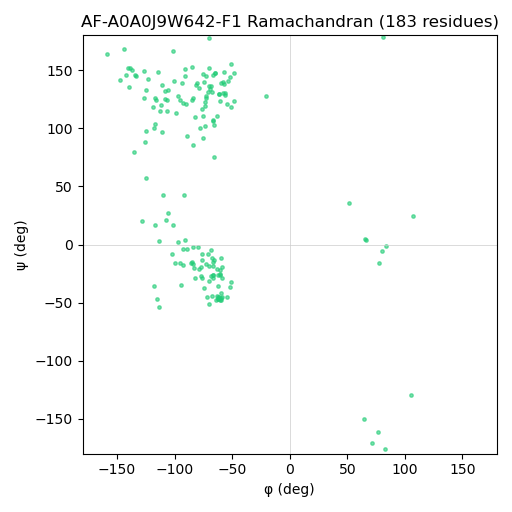1.00 55.72 93 LEU A C 1
ATOM 739 O O . LEU A 1 93 ? 15.132 16.427 4.402 1.00 55.72 93 LEU A O 1
ATOM 743 N N . PRO A 1 94 ? 14.298 16.270 6.494 1.00 57.22 94 PRO A N 1
ATOM 744 C CA . PRO A 1 94 ? 13.359 17.388 6.371 1.00 57.22 94 PRO A CA 1
ATOM 745 C C . PRO A 1 94 ? 14.031 18.689 5.915 1.00 57.22 94 PRO A C 1
ATOM 747 O O . PRO A 1 94 ? 15.127 19.028 6.370 1.00 57.22 94 PRO A O 1
ATOM 750 N N . GLU A 1 95 ? 13.352 19.439 5.042 1.00 55.97 95 GLU A N 1
ATOM 751 C CA . GLU A 1 95 ? 13.884 20.665 4.427 1.00 55.97 95 GLU A CA 1
ATOM 752 C C . GLU A 1 95 ? 13.845 21.873 5.376 1.00 55.97 95 GLU A C 1
ATOM 754 O O . GLU A 1 95 ? 14.587 22.837 5.181 1.00 55.97 95 GLU A O 1
ATOM 759 N N . THR A 1 96 ? 13.020 21.831 6.430 1.00 55.78 96 THR A N 1
ATOM 760 C CA . THR A 1 96 ? 12.848 22.947 7.374 1.00 55.78 96 THR A CA 1
ATOM 761 C C . THR A 1 96 ? 12.892 22.493 8.834 1.00 55.78 96 THR A C 1
ATOM 763 O O . THR A 1 96 ? 12.420 21.413 9.172 1.00 55.78 96 THR A O 1
ATOM 766 N N . LYS A 1 97 ? 13.449 23.327 9.729 1.00 54.94 97 LYS A N 1
ATOM 767 C CA . LYS A 1 97 ? 13.597 23.027 11.172 1.00 54.94 97 LYS A CA 1
ATOM 768 C C . LYS A 1 97 ? 12.269 22.835 11.918 1.00 54.94 97 LYS A C 1
ATOM 770 O O . LYS A 1 97 ? 12.260 22.125 12.917 1.00 54.94 97 LYS A O 1
ATOM 775 N N . ASP A 1 98 ? 11.174 23.430 11.451 1.00 58.59 98 ASP A N 1
ATOM 776 C CA . ASP A 1 98 ? 9.869 23.321 12.118 1.00 58.59 98 ASP A CA 1
ATOM 777 C C . ASP A 1 98 ? 9.201 21.955 11.881 1.00 58.59 98 ASP A C 1
ATOM 779 O O . ASP A 1 98 ? 8.514 21.448 12.772 1.00 58.59 98 ASP A O 1
ATOM 783 N N . GLU A 1 99 ? 9.469 21.301 10.743 1.00 57.22 99 GLU A N 1
ATOM 784 C CA . GLU A 1 99 ? 9.011 19.928 10.460 1.00 57.22 99 GLU A CA 1
ATOM 785 C C . GLU A 1 99 ? 9.668 18.885 11.375 1.00 57.22 99 GLU A C 1
ATOM 787 O O . GLU A 1 99 ? 9.051 17.874 11.696 1.00 57.22 99 GLU A O 1
ATOM 792 N N . TRP A 1 100 ? 10.869 19.160 11.896 1.00 62.16 100 TRP A N 1
ATOM 793 C CA . TRP A 1 100 ? 11.557 18.283 12.855 1.00 62.16 100 TRP A CA 1
ATOM 794 C C . TRP A 1 100 ? 10.883 18.213 14.231 1.00 62.16 100 TRP A C 1
ATOM 796 O O . TRP A 1 100 ? 11.341 17.483 15.105 1.00 62.16 100 TRP A O 1
ATOM 806 N N . SER A 1 101 ? 9.829 18.988 14.484 1.00 72.25 101 SER A N 1
ATOM 807 C CA . SER A 1 101 ? 9.212 19.035 15.812 1.00 72.25 101 SER A CA 1
ATOM 808 C C . SER A 1 101 ? 8.053 18.051 16.004 1.00 72.25 101 SER A C 1
ATOM 810 O O . SER A 1 101 ? 7.691 17.779 17.151 1.00 72.25 101 SER A O 1
ATOM 812 N N . LYS A 1 102 ? 7.468 17.507 14.925 1.00 86.12 102 LYS A N 1
ATOM 813 C CA . LYS A 1 102 ? 6.267 16.657 14.987 1.00 86.12 102 LYS A CA 1
ATOM 814 C C . LYS A 1 102 ? 6.371 15.437 14.064 1.00 86.12 102 LYS A C 1
ATOM 816 O O . LYS A 1 102 ? 6.992 15.549 13.009 1.00 86.12 102 LYS A O 1
ATOM 821 N N . PRO A 1 103 ? 5.723 14.314 14.421 1.00 90.06 103 PRO A N 1
ATOM 822 C CA . PRO A 1 103 ? 5.599 13.177 13.523 1.00 90.06 103 PRO A CA 1
ATOM 823 C C . PRO A 1 103 ? 4.906 13.576 12.217 1.00 90.06 103 PRO A C 1
ATOM 825 O O . PRO A 1 103 ? 3.924 14.328 12.237 1.00 90.06 103 PRO A O 1
ATOM 828 N N . TYR A 1 104 ? 5.385 13.059 11.087 1.00 89.88 104 TYR A N 1
ATOM 829 C CA . TYR A 1 104 ? 4.802 13.344 9.774 1.00 89.88 104 TYR A CA 1
ATOM 830 C C . TYR A 1 104 ? 4.776 12.114 8.866 1.00 89.88 104 TYR A C 1
ATOM 832 O O . TYR A 1 104 ? 5.606 11.217 8.967 1.00 89.88 104 TYR A O 1
ATOM 840 N N . PHE A 1 105 ? 3.809 12.081 7.948 1.00 91.56 105 PHE A N 1
ATOM 841 C CA . PHE A 1 105 ? 3.682 11.020 6.950 1.00 91.56 105 PHE A CA 1
ATOM 842 C C . PHE A 1 105 ? 4.620 11.260 5.761 1.00 91.56 105 PHE A C 1
ATOM 844 O O . PHE A 1 105 ? 4.659 12.368 5.224 1.00 91.56 105 PHE A O 1
ATOM 851 N N . THR A 1 106 ? 5.295 10.214 5.279 1.00 89.81 106 THR A N 1
ATOM 852 C CA . THR A 1 106 ? 6.114 10.282 4.061 1.00 89.81 106 THR A CA 1
ATOM 853 C C . THR A 1 106 ? 5.978 9.047 3.170 1.00 89.81 106 THR A C 1
ATOM 855 O O . THR A 1 106 ? 5.719 7.936 3.625 1.00 89.81 106 THR A O 1
ATOM 858 N N . LEU A 1 107 ? 6.191 9.255 1.869 1.00 89.88 107 LEU A N 1
ATOM 859 C CA . LEU A 1 107 ? 6.422 8.194 0.881 1.00 89.88 107 LEU A CA 1
ATOM 860 C C . LEU A 1 107 ? 7.845 8.252 0.311 1.00 89.88 107 LEU A C 1
ATOM 862 O O . LEU A 1 107 ? 8.182 7.478 -0.588 1.00 89.88 107 LEU A O 1
ATOM 866 N N . ASP A 1 108 ? 8.682 9.162 0.800 1.00 86.56 108 ASP A N 1
ATOM 867 C CA . ASP A 1 108 ? 10.056 9.292 0.334 1.00 86.56 108 ASP A CA 1
ATOM 868 C C . ASP A 1 108 ? 10.854 8.027 0.679 1.00 86.56 108 ASP A C 1
ATOM 870 O O . ASP A 1 108 ? 10.563 7.323 1.643 1.00 86.56 108 ASP A O 1
ATOM 874 N N . GLY A 1 109 ? 11.822 7.678 -0.169 1.00 86.31 109 GLY A N 1
ATOM 875 C CA . GLY A 1 109 ? 12.577 6.423 -0.052 1.00 86.31 109 GLY A CA 1
ATOM 876 C C . GLY A 1 109 ? 11.825 5.176 -0.539 1.00 86.31 109 GLY A C 1
ATOM 877 O O . GLY A 1 109 ? 12.455 4.172 -0.852 1.00 86.31 109 GLY A O 1
ATOM 878 N N . THR A 1 110 ? 10.500 5.233 -0.720 1.00 90.94 110 THR A N 1
ATOM 879 C CA . THR A 1 110 ? 9.705 4.063 -1.153 1.00 90.94 110 THR A CA 1
ATOM 880 C C . THR A 1 110 ? 9.688 3.835 -2.673 1.00 90.94 110 THR A C 1
ATOM 882 O O . THR A 1 110 ? 9.091 2.869 -3.164 1.00 90.94 110 THR A O 1
ATOM 885 N N . VAL A 1 111 ? 10.341 4.714 -3.442 1.00 87.50 111 VAL A N 1
ATOM 886 C CA . VAL A 1 111 ? 10.372 4.674 -4.912 1.00 87.50 111 VAL A CA 1
ATOM 887 C C . VAL A 1 111 ? 10.894 3.321 -5.402 1.00 87.50 111 VAL A C 1
ATOM 889 O O . VAL A 1 111 ? 11.925 2.830 -4.958 1.00 87.50 111 VAL A O 1
ATOM 892 N N . GLY A 1 112 ? 10.164 2.702 -6.330 1.00 87.19 112 GLY A N 1
ATOM 893 C CA . GLY A 1 112 ? 10.520 1.395 -6.892 1.00 87.19 112 GLY A CA 1
ATOM 894 C C . GLY A 1 112 ? 10.143 0.189 -6.024 1.00 87.19 112 GLY A C 1
ATOM 895 O O . GLY A 1 112 ? 10.256 -0.937 -6.499 1.00 87.19 112 GLY A O 1
ATOM 896 N N . SER A 1 113 ? 9.640 0.400 -4.803 1.00 91.75 113 SER A N 1
ATOM 897 C CA . SER A 1 113 ? 9.104 -0.675 -3.950 1.00 91.75 113 SER A CA 1
ATOM 898 C C . SER A 1 113 ? 7.619 -0.488 -3.642 1.00 91.75 113 SER A C 1
ATOM 900 O O . SER A 1 113 ? 6.857 -1.455 -3.656 1.00 91.75 113 SER A O 1
ATOM 902 N N . TRP A 1 114 ? 7.181 0.762 -3.473 1.00 92.00 114 TRP A N 1
ATOM 903 C CA . TRP A 1 114 ? 5.777 1.151 -3.393 1.00 92.00 114 TRP A CA 1
ATOM 904 C C . TRP A 1 114 ? 5.213 1.455 -4.784 1.00 92.00 114 TRP A C 1
ATOM 906 O O . TRP A 1 114 ? 5.329 2.570 -5.295 1.00 92.00 114 TRP A O 1
ATOM 916 N N . ILE A 1 115 ? 4.602 0.451 -5.420 1.00 92.69 115 ILE A N 1
ATOM 917 C CA . ILE A 1 115 ? 4.092 0.555 -6.799 1.00 92.69 115 ILE A CA 1
ATOM 918 C C . ILE A 1 115 ? 2.593 0.181 -6.874 1.00 92.69 115 ILE A C 1
ATOM 920 O O . ILE A 1 115 ? 2.209 -0.720 -7.620 1.00 92.69 115 ILE A O 1
ATOM 924 N N . PRO A 1 116 ? 1.698 0.853 -6.121 1.00 91.69 116 PRO A N 1
ATOM 925 C CA . PRO A 1 116 ? 0.272 0.499 -6.093 1.00 91.69 116 PRO A CA 1
ATOM 926 C C . PRO A 1 116 ? -0.488 0.874 -7.378 1.00 91.69 116 PRO A C 1
ATOM 928 O O . PRO A 1 116 ? -1.579 0.371 -7.622 1.00 91.69 116 PRO A O 1
ATOM 931 N N . TYR A 1 117 ? 0.077 1.756 -8.208 1.00 92.44 117 TYR A N 1
ATOM 932 C CA . TYR A 1 117 ? -0.554 2.275 -9.428 1.00 92.44 117 TYR A CA 1
ATOM 933 C C . TYR A 1 117 ? 0.207 1.895 -10.707 1.00 92.44 117 TYR A C 1
ATOM 935 O O . TYR A 1 117 ? 0.010 2.522 -11.750 1.00 92.44 117 TYR A O 1
ATOM 943 N N . GLY A 1 118 ? 1.099 0.905 -10.634 1.00 89.81 118 GLY A N 1
ATOM 944 C CA . GLY A 1 118 ? 2.046 0.609 -11.709 1.00 89.81 118 GLY A CA 1
ATOM 945 C C . GLY A 1 118 ? 3.148 1.670 -11.836 1.00 89.81 118 GLY A C 1
ATOM 946 O O . GLY A 1 118 ? 3.288 2.556 -10.991 1.00 89.81 118 GLY A O 1
ATOM 947 N N . GLY A 1 119 ? 3.944 1.578 -12.901 1.00 87.81 119 GLY A N 1
ATOM 948 C CA . GLY A 1 119 ? 5.088 2.458 -13.144 1.00 87.81 119 GLY A CA 1
ATOM 949 C C . GLY A 1 119 ? 5.294 2.781 -14.624 1.00 87.81 119 GLY A C 1
ATOM 950 O O . GLY A 1 119 ? 4.683 2.173 -15.505 1.00 87.81 119 GLY A O 1
ATOM 951 N N . GLY A 1 120 ? 6.164 3.756 -14.895 1.00 86.62 120 GLY A N 1
ATOM 952 C CA . GLY A 1 120 ? 6.509 4.184 -16.253 1.00 86.62 120 GLY A CA 1
ATOM 953 C C . GLY A 1 120 ? 5.337 4.797 -17.027 1.00 86.62 120 GLY A C 1
ATOM 954 O O . GLY A 1 120 ? 4.418 5.377 -16.449 1.00 86.62 120 GLY A O 1
ATOM 955 N N . SER A 1 121 ? 5.359 4.650 -18.353 1.00 85.94 121 SER A N 1
ATOM 956 C CA . SER A 1 121 ? 4.329 5.178 -19.263 1.00 85.94 121 SER A CA 1
ATOM 957 C C . SER A 1 121 ? 2.955 4.515 -19.108 1.00 85.94 121 SER A C 1
ATOM 959 O O . SER A 1 121 ? 1.962 5.058 -19.582 1.00 85.94 121 SER A O 1
ATOM 961 N N . ARG A 1 122 ? 2.886 3.360 -18.431 1.00 85.56 122 ARG A N 1
ATOM 962 C CA . ARG A 1 122 ? 1.648 2.618 -18.137 1.00 85.56 122 ARG A CA 1
ATOM 963 C C . ARG A 1 122 ? 1.156 2.818 -16.701 1.00 85.56 122 ARG A C 1
ATOM 965 O O . ARG A 1 122 ? 0.341 2.040 -16.213 1.00 85.56 122 ARG A O 1
ATOM 972 N N . MET A 1 123 ? 1.652 3.842 -16.006 1.00 91.00 123 MET A N 1
ATOM 973 C CA . MET A 1 123 ? 1.136 4.213 -14.691 1.00 91.00 123 MET A CA 1
ATOM 974 C C . MET A 1 123 ? -0.354 4.569 -14.782 1.00 91.00 123 MET A C 1
ATOM 976 O O . MET A 1 123 ? -0.778 5.265 -15.704 1.00 91.00 123 MET A O 1
ATOM 980 N N . CYS A 1 124 ? -1.142 4.123 -13.802 1.00 93.75 124 CYS A N 1
ATOM 981 C CA . CYS A 1 124 ? -2.586 4.327 -13.785 1.00 93.75 124 CYS A CA 1
ATOM 982 C C . CYS A 1 124 ? -2.942 5.824 -13.937 1.00 93.75 124 CYS A C 1
ATOM 984 O O . CYS A 1 124 ? -2.552 6.648 -13.090 1.00 93.75 124 CYS A O 1
ATOM 986 N N . PRO A 1 125 ? -3.711 6.206 -14.978 1.00 95.94 125 PRO A N 1
ATOM 987 C CA . PRO A 1 125 ? -4.126 7.595 -15.168 1.00 95.94 125 PRO A CA 1
ATOM 988 C C . PRO A 1 125 ? -5.087 8.056 -14.061 1.00 95.94 125 PRO A C 1
ATOM 990 O O . PRO A 1 125 ? -5.063 9.220 -13.670 1.00 95.94 125 PRO A O 1
ATOM 993 N N . GLY A 1 126 ? -5.862 7.131 -13.482 1.00 96.38 126 GLY A N 1
ATOM 994 C CA . GLY A 1 126 ? -6.820 7.396 -12.407 1.00 96.38 126 GLY A CA 1
ATOM 995 C C . GLY A 1 126 ? -6.223 7.528 -11.001 1.00 96.38 126 GLY A C 1
ATOM 996 O O . GLY A 1 126 ? -6.971 7.809 -10.071 1.00 96.38 126 GLY A O 1
ATOM 997 N N . ARG A 1 127 ? -4.904 7.363 -10.804 1.00 95.00 127 ARG A N 1
ATOM 998 C CA . ARG A 1 127 ? -4.258 7.310 -9.468 1.00 95.00 127 ARG A CA 1
ATOM 999 C C . ARG A 1 127 ? -4.604 8.478 -8.538 1.00 95.00 127 ARG A C 1
ATOM 1001 O O . ARG A 1 127 ? -4.758 8.299 -7.334 1.00 95.00 127 ARG A O 1
ATOM 1008 N N . HIS A 1 128 ? -4.743 9.679 -9.099 1.00 95.94 128 HIS A N 1
ATOM 1009 C CA . HIS A 1 128 ? -5.055 10.888 -8.333 1.00 95.94 128 HIS A CA 1
ATOM 1010 C C . HIS A 1 128 ? -6.513 10.927 -7.897 1.00 95.94 128 HIS A C 1
ATOM 1012 O O . HIS A 1 128 ? -6.810 11.374 -6.792 1.00 95.94 128 HIS A O 1
ATOM 1018 N N . PHE A 1 129 ? -7.411 10.460 -8.765 1.00 97.62 129 PHE A N 1
ATOM 1019 C CA . PHE A 1 129 ? -8.829 10.351 -8.459 1.00 97.62 129 PHE A CA 1
ATOM 1020 C C . PHE A 1 129 ? -9.064 9.237 -7.437 1.00 97.62 129 PHE A C 1
ATOM 1022 O O . PHE A 1 129 ? -9.594 9.517 -6.369 1.00 97.62 129 PHE A O 1
ATOM 1029 N N . ALA A 1 130 ? -8.538 8.036 -7.697 1.00 96.31 130 ALA A N 1
ATOM 1030 C CA . ALA A 1 130 ? -8.654 6.881 -6.810 1.00 96.31 130 ALA A CA 1
ATOM 1031 C C . ALA A 1 130 ? -8.159 7.189 -5.386 1.00 96.31 130 ALA A C 1
ATOM 1033 O O . ALA A 1 130 ? -8.848 6.900 -4.413 1.00 96.31 130 ALA A O 1
ATOM 1034 N N . LYS A 1 131 ? -7.001 7.855 -5.242 1.00 94.62 131 LYS A N 1
ATOM 1035 C CA . LYS A 1 131 ? -6.492 8.270 -3.924 1.00 94.62 131 LYS A CA 1
ATOM 1036 C C . LYS A 1 131 ? -7.469 9.198 -3.193 1.00 94.62 131 LYS A C 1
ATOM 1038 O O . LYS A 1 131 ? -7.699 9.017 -2.001 1.00 94.62 131 LYS A O 1
ATOM 1043 N N . LYS A 1 132 ? -8.021 10.202 -3.881 1.00 97.25 132 LYS A N 1
ATOM 1044 C CA . LYS A 1 132 ? -8.968 11.155 -3.279 1.00 97.25 132 LYS A CA 1
ATOM 1045 C C . LYS A 1 132 ? -10.281 10.472 -2.907 1.00 97.25 132 LYS A C 1
ATOM 1047 O O . LYS A 1 132 ? -10.769 10.683 -1.803 1.00 97.25 132 LYS A O 1
ATOM 1052 N N . GLU A 1 133 ? -10.809 9.640 -3.796 1.00 97.75 133 GLU A N 1
ATOM 1053 C CA . GLU A 1 133 ? -12.029 8.865 -3.573 1.00 97.75 133 GLU A CA 1
ATOM 1054 C C . GLU A 1 133 ? -11.895 7.944 -2.355 1.00 97.75 133 GLU A C 1
ATOM 1056 O O . GLU A 1 133 ? -12.770 7.957 -1.493 1.00 97.75 133 GLU A O 1
ATOM 1061 N N . LEU A 1 134 ? -10.773 7.226 -2.219 1.00 96.38 134 LEU A N 1
ATOM 1062 C CA . LEU A 1 134 ? -10.492 6.369 -1.062 1.00 96.38 134 LEU A CA 1
ATOM 1063 C C . LEU A 1 134 ? -10.450 7.157 0.251 1.00 96.38 134 LEU A C 1
ATOM 1065 O O . LEU A 1 134 ? -11.080 6.753 1.226 1.00 96.38 134 LEU A O 1
ATOM 1069 N N . ILE A 1 135 ? -9.738 8.289 0.279 1.00 96.38 135 ILE A N 1
ATOM 1070 C CA . ILE A 1 135 ? -9.618 9.125 1.485 1.00 96.38 135 ILE A CA 1
ATOM 1071 C C . ILE A 1 135 ? -10.983 9.688 1.887 1.00 96.38 135 ILE A C 1
ATOM 1073 O O . ILE A 1 135 ? -11.366 9.590 3.051 1.00 96.38 135 ILE A O 1
ATOM 1077 N N . VAL A 1 136 ? -11.733 10.248 0.933 1.00 97.88 136 VAL A N 1
ATOM 1078 C CA . VAL A 1 136 ? -13.069 10.803 1.195 1.00 97.88 136 VAL A CA 1
ATOM 1079 C C . VAL A 1 136 ? -14.024 9.706 1.656 1.00 97.88 136 VAL A C 1
ATOM 1081 O O . VAL A 1 136 ? -14.735 9.890 2.639 1.00 97.88 136 VAL A O 1
ATOM 1084 N N . THR A 1 137 ? -14.003 8.545 1.005 1.00 97.62 137 THR A N 1
ATOM 1085 C CA . THR A 1 137 ? -14.844 7.400 1.373 1.00 97.62 137 THR A CA 1
ATOM 1086 C C . THR A 1 137 ? -14.530 6.902 2.779 1.00 97.62 137 THR A C 1
ATOM 1088 O O . THR A 1 137 ? -15.448 6.720 3.576 1.00 97.62 137 THR A O 1
ATOM 1091 N N . MET A 1 138 ? -13.249 6.763 3.131 1.00 96.69 138 MET A N 1
ATOM 1092 C CA . MET A 1 138 ? -12.840 6.390 4.485 1.00 96.69 138 MET A CA 1
ATOM 1093 C C . MET A 1 138 ? -13.292 7.433 5.515 1.00 96.69 138 MET A C 1
ATOM 1095 O O . MET A 1 138 ? -13.874 7.077 6.535 1.00 96.69 138 MET A O 1
ATOM 1099 N N . ALA A 1 139 ? -13.100 8.725 5.232 1.00 96.38 139 ALA A N 1
ATOM 1100 C CA . ALA A 1 139 ? -13.552 9.801 6.111 1.00 96.38 139 ALA A CA 1
ATOM 1101 C C . ALA A 1 139 ? -15.075 9.777 6.322 1.00 96.38 139 ALA A C 1
ATOM 1103 O O . ALA A 1 139 ? -15.539 9.931 7.450 1.00 96.38 139 ALA A O 1
ATOM 1104 N N . MET A 1 140 ? -15.861 9.534 5.269 1.00 95.00 140 MET A N 1
ATOM 1105 C CA . MET A 1 140 ? -17.313 9.364 5.380 1.00 95.00 140 MET A CA 1
ATOM 1106 C C . MET A 1 140 ? -17.680 8.152 6.238 1.00 95.00 140 MET A C 1
ATOM 1108 O O . MET A 1 140 ? -18.518 8.283 7.127 1.00 95.00 140 MET A O 1
ATOM 1112 N N . PHE A 1 141 ? -17.049 6.993 6.024 1.00 95.19 141 PHE A N 1
ATOM 1113 C CA . PHE A 1 141 ? -17.315 5.805 6.838 1.00 95.19 141 PHE A CA 1
ATOM 1114 C C . PHE A 1 141 ? -17.014 6.053 8.317 1.00 95.19 141 PHE A C 1
ATOM 1116 O O . PHE A 1 141 ? -17.869 5.797 9.159 1.00 95.19 141 PHE A O 1
ATOM 1123 N N . LEU A 1 142 ? -15.849 6.631 8.619 1.00 93.75 142 LEU A N 1
ATOM 1124 C CA . LEU A 1 142 ? -15.411 6.901 9.988 1.00 93.75 142 LEU A CA 1
ATOM 1125 C C . LEU A 1 142 ? -16.228 7.988 10.696 1.00 93.75 142 LEU A C 1
ATOM 1127 O O . LEU A 1 142 ? -16.300 7.980 11.922 1.00 93.75 142 LEU A O 1
ATOM 1131 N N . THR A 1 143 ? -16.818 8.940 9.969 1.00 94.19 143 THR A N 1
ATOM 1132 C CA . THR A 1 143 ? -17.588 10.040 10.577 1.00 94.19 143 THR A CA 1
ATOM 1133 C C . THR A 1 143 ? -19.081 9.745 10.65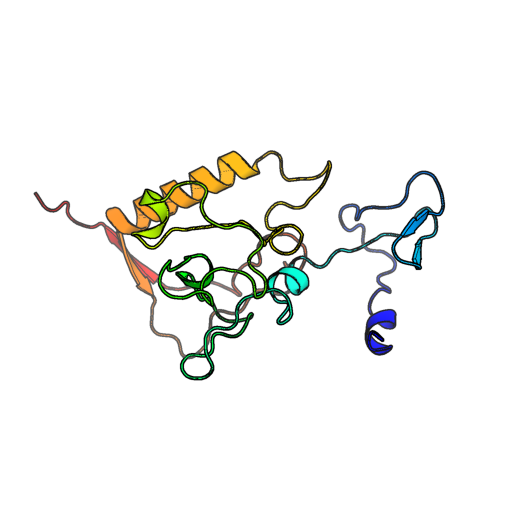5 1.00 94.19 143 THR A C 1
ATOM 1135 O O . THR A 1 143 ? -19.725 10.140 11.625 1.00 94.19 143 THR A O 1
ATOM 1138 N N . ALA A 1 144 ? -19.639 9.034 9.672 1.00 94.75 144 ALA A N 1
ATOM 1139 C CA . ALA A 1 144 ? -21.079 8.829 9.552 1.00 94.75 144 ALA A CA 1
ATOM 1140 C C . ALA A 1 144 ? -21.565 7.469 10.067 1.00 94.75 144 ALA A C 1
ATOM 1142 O O . ALA A 1 144 ? -22.771 7.320 10.281 1.00 94.75 144 ALA A O 1
ATOM 1143 N N . PHE A 1 145 ? -20.681 6.487 10.275 1.00 96.12 145 PHE A N 1
ATOM 1144 C CA . PHE A 1 145 ? -21.075 5.128 10.643 1.00 96.12 145 PHE A CA 1
ATOM 1145 C C . PHE A 1 145 ? -20.244 4.549 11.795 1.00 96.12 145 PHE A C 1
ATOM 1147 O O . PHE A 1 145 ? -19.051 4.799 11.925 1.00 96.12 145 PHE A O 1
ATOM 1154 N N . ASP A 1 146 ? -20.902 3.741 12.623 1.00 95.31 146 ASP A N 1
ATOM 1155 C CA . ASP A 1 146 ? -20.269 2.737 13.471 1.00 95.31 146 ASP A CA 1
ATOM 1156 C C . ASP A 1 146 ? -20.269 1.417 12.707 1.00 95.31 146 ASP A C 1
ATOM 1158 O O . ASP A 1 146 ? -21.330 0.942 12.288 1.00 95.31 146 ASP A O 1
ATOM 1162 N N . ILE A 1 147 ? -19.083 0.852 12.501 1.00 94.75 147 ILE A N 1
ATOM 1163 C CA . ILE A 1 147 ? -18.887 -0.408 11.788 1.00 94.75 147 ILE A CA 1
ATOM 1164 C C . ILE A 1 147 ? -18.244 -1.380 12.766 1.00 94.75 147 ILE A C 1
ATOM 1166 O O . ILE A 1 147 ? -17.134 -1.148 13.239 1.00 94.75 147 ILE A O 1
ATOM 1170 N N . GLU A 1 148 ? -18.941 -2.470 13.051 1.00 94.50 148 GLU A N 1
ATOM 1171 C CA . GLU A 1 148 ? -18.446 -3.554 13.890 1.00 94.50 148 GLU A CA 1
ATOM 1172 C C . GLU A 1 148 ? -18.370 -4.824 13.051 1.00 94.50 148 GLU A C 1
ATOM 1174 O O . GLU A 1 148 ? -19.352 -5.220 12.424 1.00 94.50 148 GLU A O 1
ATOM 1179 N N . LEU A 1 149 ? -17.204 -5.463 13.018 1.00 92.38 149 LEU A N 1
ATOM 1180 C CA . LEU A 1 149 ? -17.054 -6.758 12.361 1.00 92.38 149 LEU A CA 1
ATOM 1181 C C . LEU A 1 149 ? -17.698 -7.839 13.231 1.00 92.38 149 LEU A C 1
ATOM 1183 O O . LEU A 1 149 ? -17.558 -7.810 14.455 1.00 92.38 149 LEU A O 1
ATOM 1187 N N . GLU A 1 150 ? -18.393 -8.796 12.616 1.00 89.56 150 GLU A N 1
ATOM 1188 C CA . GLU A 1 150 ? -18.858 -9.959 13.374 1.00 89.56 150 GLU A CA 1
ATOM 1189 C C . GLU A 1 150 ? -17.656 -10.798 13.837 1.00 89.56 150 GLU A C 1
ATOM 1191 O O . GLU A 1 150 ? -16.655 -10.865 13.116 1.00 89.56 150 GLU A O 1
ATOM 1196 N N . PRO A 1 151 ? -17.723 -11.438 15.021 1.00 86.19 151 PRO A N 1
ATOM 1197 C CA . PRO A 1 151 ? -16.676 -12.344 15.474 1.00 86.19 151 PRO A CA 1
ATOM 1198 C C . PRO A 1 151 ? -16.441 -13.469 14.464 1.00 86.19 151 PRO A C 1
ATOM 1200 O O . PRO A 1 151 ? -17.384 -14.040 13.916 1.00 86.19 151 PRO A O 1
ATOM 1203 N N . ARG A 1 152 ? -15.172 -13.797 14.231 1.00 85.25 152 ARG A N 1
ATOM 1204 C CA . ARG A 1 152 ? -14.751 -14.877 13.332 1.00 85.25 152 ARG A CA 1
ATOM 1205 C C . ARG A 1 152 ? -13.555 -15.597 13.917 1.00 85.25 152 ARG A C 1
ATOM 1207 O O . ARG A 1 152 ? -12.691 -14.966 14.521 1.00 85.25 152 ARG A O 1
ATOM 1214 N N . ASP A 1 153 ? -13.511 -16.897 13.665 1.00 80.31 153 ASP A N 1
ATOM 1215 C CA . ASP A 1 153 ? -12.414 -17.765 14.091 1.00 80.31 153 ASP A CA 1
ATOM 1216 C C . ASP A 1 153 ? -11.227 -17.708 13.116 1.00 80.31 153 ASP A C 1
ATOM 1218 O O . ASP A 1 153 ? -10.106 -18.070 13.472 1.00 80.31 153 ASP A O 1
ATOM 1222 N N . ASP A 1 154 ? -11.458 -17.259 11.876 1.00 82.94 154 ASP A N 1
ATOM 1223 C CA . ASP A 1 154 ? -10.456 -17.194 10.820 1.00 82.94 154 ASP A CA 1
ATOM 1224 C C . ASP A 1 154 ? -10.115 -15.762 10.381 1.00 82.94 154 ASP A C 1
ATOM 1226 O O . ASP A 1 154 ? -10.929 -14.836 10.384 1.00 82.94 154 ASP A O 1
ATOM 1230 N N . TRP A 1 155 ? -8.859 -15.585 9.969 1.00 81.81 155 TRP A N 1
ATOM 1231 C CA . TRP A 1 155 ? -8.397 -14.334 9.377 1.00 81.81 155 TRP A CA 1
ATOM 1232 C C . TRP A 1 155 ? -8.950 -14.156 7.960 1.00 81.81 155 TRP A C 1
ATOM 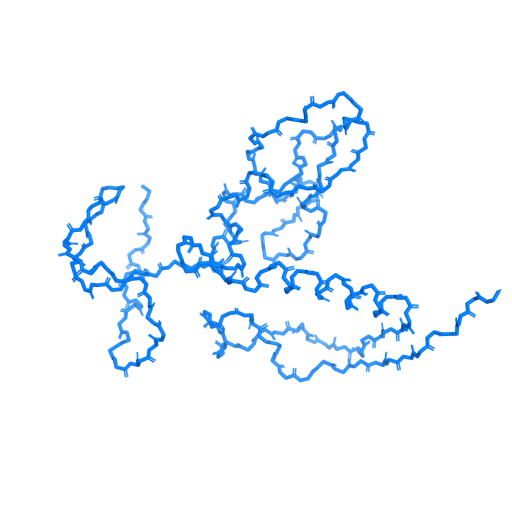1234 O O . TRP A 1 155 ? -9.036 -15.119 7.194 1.00 81.81 155 TRP A O 1
ATOM 1244 N N . ILE A 1 156 ? -9.242 -12.912 7.571 1.00 87.62 156 ILE A N 1
ATOM 1245 C CA . ILE A 1 156 ? -9.705 -12.578 6.218 1.00 87.62 156 ILE A CA 1
ATOM 1246 C C . ILE A 1 156 ? -8.596 -12.918 5.218 1.00 87.62 156 ILE A C 1
ATOM 1248 O O . ILE A 1 156 ? -7.550 -12.273 5.169 1.00 87.62 156 ILE A O 1
ATOM 1252 N N . ARG A 1 157 ? -8.826 -13.948 4.402 1.00 89.44 157 ARG A N 1
ATOM 1253 C CA . ARG A 1 157 ? -7.878 -14.376 3.367 1.00 89.44 157 ARG A CA 1
ATOM 1254 C C . ARG A 1 157 ? -8.157 -13.670 2.051 1.00 89.44 157 ARG A C 1
ATOM 1256 O O . ARG A 1 157 ? -9.305 -13.379 1.732 1.00 89.44 157 ARG A O 1
ATOM 1263 N N . ASN A 1 158 ? -7.113 -13.477 1.256 1.00 91.06 158 ASN A N 1
ATOM 1264 C CA . ASN A 1 158 ? -7.255 -13.024 -0.123 1.00 91.06 158 ASN A CA 1
ATOM 1265 C C . ASN A 1 158 ? -7.757 -14.162 -1.020 1.00 91.06 158 ASN A C 1
ATOM 1267 O O . ASN A 1 158 ? -7.409 -15.331 -0.830 1.00 91.06 158 ASN A O 1
ATOM 1271 N N . ASP A 1 159 ? -8.546 -13.813 -2.027 1.00 92.81 159 ASP A N 1
ATOM 1272 C CA . ASP A 1 159 ? -8.904 -14.713 -3.112 1.00 92.81 159 ASP A CA 1
ATOM 1273 C C . ASP A 1 159 ? -7.782 -14.722 -4.160 1.00 92.81 159 ASP A C 1
ATOM 1275 O O . ASP A 1 159 ? -7.554 -13.744 -4.880 1.00 92.81 159 ASP A O 1
ATOM 1279 N N . ALA A 1 160 ? -7.072 -15.850 -4.231 1.00 90.06 160 ALA A N 1
ATOM 1280 C CA . ALA A 1 160 ? -5.903 -16.039 -5.084 1.00 90.06 160 ALA A CA 1
ATOM 1281 C C . ALA A 1 160 ? -6.197 -15.837 -6.580 1.00 90.06 160 ALA A C 1
ATOM 1283 O O . ALA A 1 160 ? -5.275 -15.547 -7.337 1.00 90.06 160 ALA A O 1
ATOM 1284 N N . LYS A 1 161 ? -7.464 -15.913 -7.020 1.00 91.44 161 LYS A N 1
ATOM 1285 C CA . LYS A 1 161 ? -7.828 -15.669 -8.427 1.00 91.44 161 LYS A CA 1
ATOM 1286 C C . LYS A 1 161 ? -7.542 -14.238 -8.897 1.00 91.44 161 LYS A C 1
ATOM 1288 O O . LYS A 1 161 ? -7.430 -14.005 -10.094 1.00 91.44 161 LYS A O 1
ATOM 1293 N N . TYR A 1 162 ? -7.432 -13.287 -7.968 1.00 89.38 162 TYR A N 1
ATOM 1294 C CA . TYR A 1 162 ? -7.095 -11.891 -8.267 1.00 89.38 162 TYR A CA 1
ATOM 1295 C C . TYR A 1 162 ? -5.610 -11.576 -8.079 1.00 89.38 162 TYR A C 1
ATOM 1297 O O . TYR A 1 162 ? -5.203 -10.423 -8.241 1.00 89.38 162 TYR A O 1
ATOM 1305 N N . PHE A 1 163 ? -4.790 -12.568 -7.724 1.00 89.44 163 PHE A N 1
ATOM 1306 C CA . PHE A 1 163 ? -3.353 -12.371 -7.592 1.00 89.44 163 PHE A CA 1
ATOM 1307 C C . PHE A 1 163 ? -2.773 -11.865 -8.920 1.00 89.44 163 PHE A C 1
ATOM 1309 O O . PHE A 1 163 ? -3.068 -12.416 -9.975 1.00 89.44 163 PHE A O 1
ATOM 1316 N N . MET A 1 164 ? -1.981 -10.790 -8.868 1.00 83.19 164 MET A N 1
ATOM 1317 C CA . MET A 1 164 ? -1.418 -10.075 -10.031 1.00 83.19 164 MET A CA 1
ATOM 1318 C C . MET A 1 164 ? -2.418 -9.344 -10.950 1.00 83.19 164 MET A C 1
ATOM 1320 O O . MET A 1 164 ? -1.992 -8.715 -11.916 1.00 83.19 164 MET A O 1
ATOM 1324 N N . PHE A 1 165 ? -3.714 -9.310 -10.623 1.00 86.31 165 PHE A N 1
ATOM 1325 C CA . PHE A 1 165 ? -4.741 -8.588 -11.398 1.00 86.31 165 PHE A CA 1
ATOM 1326 C C . PHE A 1 165 ? -5.217 -7.286 -10.731 1.00 86.31 165 PHE A C 1
ATOM 1328 O O . PHE A 1 165 ? -6.338 -6.832 -10.956 1.00 86.31 165 PHE A O 1
ATOM 1335 N N . GLY A 1 166 ? -4.360 -6.656 -9.922 1.00 87.62 166 GLY A N 1
ATOM 1336 C CA . GLY A 1 166 ? -4.657 -5.408 -9.215 1.00 87.62 166 GLY A CA 1
ATOM 1337 C C . GLY A 1 166 ? -4.901 -5.629 -7.724 1.00 87.62 166 GLY A C 1
ATOM 1338 O O . GLY A 1 166 ? -4.074 -6.235 -7.044 1.00 87.62 166 GLY A O 1
ATOM 1339 N N . VAL A 1 167 ? -6.008 -5.097 -7.200 1.00 90.31 167 VAL A N 1
ATOM 1340 C CA . VAL A 1 167 ? -6.365 -5.246 -5.781 1.00 90.31 167 VAL A CA 1
ATOM 1341 C C . VAL A 1 167 ? -6.829 -6.680 -5.518 1.00 90.31 167 VAL A C 1
ATOM 1343 O O . VAL A 1 167 ? -7.715 -7.198 -6.200 1.00 90.31 167 VAL A O 1
ATOM 1346 N N . MET A 1 168 ? -6.237 -7.325 -4.512 1.00 92.06 168 MET A N 1
ATOM 1347 C CA . MET A 1 168 ? -6.682 -8.640 -4.056 1.00 92.06 168 MET A CA 1
ATOM 1348 C C . MET A 1 168 ? -8.003 -8.502 -3.302 1.00 92.06 168 MET A C 1
ATOM 1350 O O . MET A 1 168 ? -8.109 -7.726 -2.355 1.00 92.06 168 MET A O 1
ATOM 1354 N N . HIS A 1 169 ? -9.006 -9.263 -3.725 1.00 92.62 169 HIS A N 1
ATOM 1355 C CA . HIS A 1 169 ? -10.313 -9.259 -3.078 1.00 92.62 169 HIS A CA 1
ATOM 1356 C C . HIS A 1 169 ? -10.311 -10.220 -1.885 1.00 92.62 169 HIS A C 1
ATOM 1358 O O . HIS A 1 169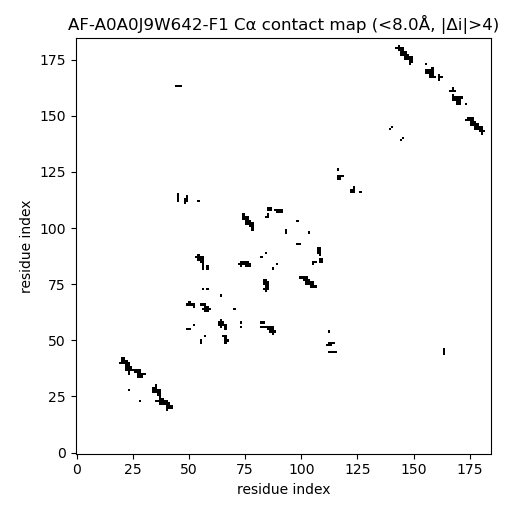 ? -9.585 -11.219 -1.918 1.00 92.62 169 HIS A O 1
ATOM 1364 N N . PRO A 1 170 ? -11.140 -9.980 -0.858 1.00 93.06 170 PRO A N 1
ATOM 1365 C CA . PRO A 1 170 ? -11.333 -10.950 0.206 1.00 93.06 170 PRO A CA 1
ATOM 1366 C C . PRO A 1 170 ? -11.985 -12.228 -0.331 1.00 93.06 170 PRO A C 1
ATOM 1368 O O . PRO A 1 170 ? -12.805 -12.212 -1.255 1.00 93.06 170 PRO A O 1
ATOM 1371 N N . LYS A 1 171 ? -11.632 -13.358 0.277 1.00 92.50 171 LYS A N 1
ATOM 1372 C CA . LYS A 1 171 ? -12.228 -14.658 0.000 1.00 92.50 171 LYS A CA 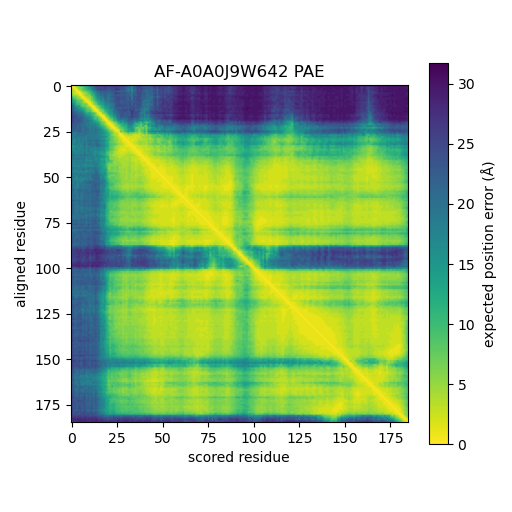1
ATOM 1373 C C . LYS A 1 171 ? -13.607 -14.719 0.653 1.00 92.50 171 LYS A C 1
ATOM 1375 O O . LYS A 1 171 ? -13.746 -15.118 1.804 1.00 92.50 171 LYS A O 1
ATOM 1380 N N . GLY A 1 172 ? -14.621 -14.338 -0.118 1.00 90.00 172 GLY A N 1
ATOM 1381 C CA . GLY A 1 172 ? -16.012 -14.335 0.326 1.00 90.00 172 GLY A CA 1
ATOM 1382 C C . GLY A 1 172 ? -16.400 -13.083 1.125 1.00 90.00 172 GLY A C 1
ATOM 1383 O O . GLY A 1 172 ? -15.621 -12.133 1.227 1.00 90.00 172 GLY A O 1
ATOM 1384 N N . PRO A 1 173 ? -17.636 -13.048 1.647 1.00 90.38 173 PRO A N 1
ATOM 1385 C CA . PRO A 1 173 ? -18.156 -11.889 2.360 1.00 90.38 173 PRO A CA 1
ATOM 1386 C C . PRO A 1 173 ? -17.474 -11.674 3.722 1.00 90.38 173 PRO A C 1
ATOM 1388 O O . PRO A 1 173 ? -17.035 -12.611 4.397 1.00 90.38 173 PRO A O 1
ATOM 1391 N N . ILE A 1 174 ? -17.430 -10.411 4.150 1.00 92.81 174 ILE A N 1
ATOM 1392 C CA . ILE A 1 174 ? -16.999 -9.983 5.485 1.00 92.81 174 ILE A CA 1
ATOM 1393 C C . ILE A 1 174 ? -18.250 -9.468 6.208 1.00 92.81 174 ILE A C 1
ATOM 1395 O O . ILE A 1 174 ? -18.653 -8.332 5.953 1.00 92.81 174 ILE A O 1
ATOM 1399 N N . PRO A 1 175 ? -18.908 -10.293 7.043 1.00 92.19 175 PRO A N 1
ATOM 1400 C CA . PRO A 1 175 ? -20.067 -9.859 7.808 1.00 92.19 175 PRO A CA 1
ATOM 1401 C C . PRO A 1 175 ? -19.678 -8.730 8.759 1.00 92.19 175 PRO A C 1
ATOM 1403 O O . PRO A 1 175 ? -18.693 -8.818 9.497 1.00 92.19 175 PRO A O 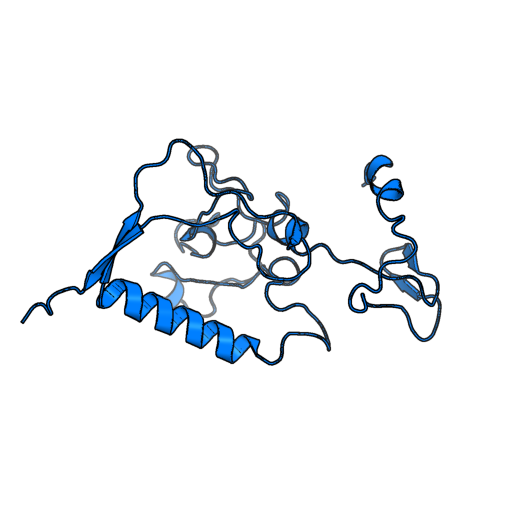1
ATOM 1406 N N . ALA A 1 176 ? -20.446 -7.650 8.705 1.00 93.88 176 ALA A N 1
ATOM 1407 C CA . ALA A 1 176 ? -20.256 -6.486 9.545 1.00 93.88 176 ALA A CA 1
ATOM 1408 C C . ALA A 1 176 ? -21.611 -5.854 9.851 1.00 93.88 176 ALA A C 1
ATOM 1410 O O . ALA A 1 176 ? -22.488 -5.758 8.988 1.00 93.88 176 ALA A O 1
ATOM 1411 N N . ARG A 1 177 ? -21.760 -5.374 11.080 1.00 95.00 177 ARG A N 1
ATOM 1412 C CA . ARG A 1 177 ? -22.889 -4.567 11.515 1.00 95.00 177 ARG A CA 1
ATOM 1413 C C . ARG A 1 177 ? -22.554 -3.100 11.287 1.00 95.00 177 ARG A C 1
ATOM 1415 O O . ARG A 1 177 ? -21.583 -2.589 11.835 1.00 95.00 177 ARG A O 1
ATOM 1422 N N . VAL A 1 178 ? -23.375 -2.423 10.488 1.00 95.31 178 VAL A N 1
ATOM 1423 C CA . VAL A 1 178 ? -23.199 -1.002 10.165 1.00 95.31 178 VAL A CA 1
ATOM 1424 C C . VAL A 1 178 ? -24.376 -0.211 10.715 1.00 95.31 178 VAL A C 1
ATOM 1426 O O . VAL A 1 178 ? -25.531 -0.494 10.395 1.00 95.31 178 VAL A O 1
ATOM 1429 N N . ARG A 1 179 ? -24.093 0.801 11.533 1.00 95.69 179 ARG A N 1
ATOM 1430 C CA . ARG A 1 179 ? -25.095 1.705 12.107 1.00 95.69 179 ARG A CA 1
ATOM 1431 C C . ARG A 1 179 ? -24.735 3.143 11.770 1.00 95.69 179 ARG A C 1
ATOM 1433 O O . ARG A 1 179 ? -23.598 3.550 11.955 1.00 95.69 179 ARG A O 1
ATOM 1440 N N . ARG A 1 180 ? -25.701 3.940 11.311 1.00 95.62 180 ARG A N 1
ATOM 1441 C CA . ARG A 1 180 ? -25.488 5.382 11.123 1.00 95.62 180 ARG A CA 1
ATOM 1442 C C . ARG A 1 180 ? -25.294 6.058 12.484 1.00 95.62 180 ARG A C 1
ATOM 1444 O O . ARG A 1 180 ? -26.109 5.858 13.382 1.00 95.62 180 ARG A O 1
ATOM 1451 N N . ARG A 1 181 ? -24.252 6.876 12.616 1.00 93.25 181 ARG A N 1
ATOM 1452 C CA . ARG A 1 181 ? -24.024 7.721 13.790 1.00 93.25 181 ARG A CA 1
ATOM 1453 C C . ARG A 1 181 ? -25.052 8.837 13.838 1.00 93.25 181 ARG A C 1
ATOM 1455 O O . ARG A 1 181 ? -25.333 9.490 12.829 1.00 93.25 181 ARG A O 1
ATOM 1462 N N . THR A 1 182 ? -25.590 9.075 15.022 1.00 84.69 182 THR A N 1
ATOM 1463 C CA . THR A 1 182 ? -26.329 10.300 15.301 1.00 84.69 182 THR A CA 1
ATOM 1464 C C . THR A 1 182 ? -25.315 11.444 15.344 1.00 84.69 182 THR A C 1
ATOM 1466 O O . THR A 1 182 ? -24.284 11.290 16.000 1.00 84.69 182 THR A O 1
ATOM 1469 N N . PRO A 1 183 ? -25.547 12.570 14.650 1.00 72.62 183 PRO A N 1
ATOM 1470 C CA . PRO A 1 183 ? -24.702 13.743 14.819 1.00 72.62 183 PRO A CA 1
ATOM 1471 C C . PRO A 1 183 ? -24.690 14.127 16.301 1.00 72.62 183 PRO A C 1
ATOM 1473 O O . PRO A 1 183 ? -25.760 14.242 16.902 1.00 72.62 183 PRO A O 1
ATOM 1476 N N . ASN A 1 184 ? -23.505 14.302 16.888 1.00 61.06 184 ASN A N 1
ATOM 1477 C CA . ASN A 1 184 ? -23.394 14.995 18.167 1.00 61.06 184 ASN A CA 1
ATOM 1478 C C . ASN A 1 184 ? -23.822 16.443 17.895 1.00 61.06 184 ASN A C 1
ATOM 1480 O O . ASN A 1 184 ? -23.090 17.170 17.222 1.00 61.06 184 ASN A O 1
ATOM 1484 N N . VAL A 1 185 ? -25.047 16.791 18.296 1.00 51.25 185 VAL A N 1
ATOM 1485 C CA . VAL A 1 185 ? -25.545 18.176 18.310 1.00 51.25 185 VAL A CA 1
ATOM 1486 C C . VAL A 1 185 ? -24.824 18.943 19.406 1.00 51.25 185 VAL A C 1
ATOM 1488 O O . VAL A 1 185 ? -24.671 18.361 20.504 1.00 51.25 185 VAL A O 1
#

Sequence (185 aa):
MDMDPHYGSICGFRGMDLNPAPVPQVYDFSIAGWTFPKDQPIMISTFDTARKPSVWNQGTPDEPHPVDEFWPERFIVEPKDPTSGPTLSQTRLPETKDEWSKPYFTLDGTVGSWIPYGGGSRMCPGRHFAKKELIVTMAMFLTAFDIELEPRDDWIRNDAKYFMFGVMHPKGPIPARVRRRTPNV

Mean predicted aligned error: 10.49 Å

InterPro domains:
  IPR001128 Cytochrome P450 [PF00067] (28-165)
  IPR036396 Cytochrome P450 superfamily [G3DSA:1.10.630.10] (18-182)
  IPR036396 Cytochrome P450 superfamily [SSF48264] (28-181)
  IPR050529 Lanosterol 14-alpha demethylase-like [PTHR24304] (28-182)

Secondary structure (DSSP, 8-state):
-PPPGGGGGS---TT---S------SS-EEETTEEE-TT------HHHHTT-TTTB--B-SSSB--TTS--GGGGEE-TT-TT-SSBSS-----SSTTGGGS-EE--TT-TTT--TT--GGGS-TTHHHHHHHHHHHHHHHHHHEEEEEPP-SS---B-GGGTTSSSPPBSS---EEEEEPPP--

pLDDT: mean 81.0, std 19.28, range [27.91, 97.88]

Foldseek 3Di:
DDDDPVVVPPPPPPDDPDDAADFQAPAFDDDPNDTDGGRDHDDDQLVCLQQPPQWFQQDDPVDGRHSPHDDPQQQKDQLVDPSHHTTNDQPDDDPDPVVSPDIDGDCGSCPPSNALQHDDPNGNPCPVVVVVCVVVVVVCCVPFKDKAWDDDPDDFDFDCVCRVVHDTDTPDDGDIDIDTDDPPD

Nearest PDB structures (foldseek):
  3b99-assembly1_A  TM=8.888E-01  e=2.424E-03  Danio rerio
  3b98-assembly1_A  TM=7.807E-01  e=1.272E-03  Danio rerio
  3dax-assembly1_A  TM=7.952E-01  e=2.273E-03  Homo sapiens
  2iag-assembly2_B  TM=7.906E-01  e=2.131E-03  Homo sapiens
  3b6h-assembly1_A  TM=7.768E-01  e=1.383E-02  Homo sapiens